Protein AF-A0A932JCS0-F1 (afdb_monomer)

Sequence (202 aa):
MTKRSPVKLAVFCSGFGSNFQAILDAARRKKISARVALMVCDNPRAPALLRARRHRVPVVLVEPRLFKTRENYERFLGRILKNQEVDAVVLAGFMRIFSPVFIRAFRGRILNVHPSFLPRFKGARAIEDAFRAKAKETGVSVHLVTETVDAGPILLQRKVKILKTDTLKTLTAKIHKVEHQIYPLAIQQFIQRRGKNVKGRH

Structure (mmCIF, N/CA/C/O backbone):
data_AF-A0A932JCS0-F1
#
_entry.id   AF-A0A932JCS0-F1
#
loop_
_atom_site.group_PDB
_atom_site.id
_atom_site.type_symbol
_atom_site.label_atom_id
_atom_site.label_alt_id
_atom_site.label_comp_id
_atom_site.label_asym_id
_atom_site.label_entity_id
_atom_site.label_seq_id
_atom_site.pdbx_PDB_ins_code
_atom_site.Cartn_x
_atom_site.Cartn_y
_atom_site.Cartn_z
_atom_site.occupancy
_atom_site.B_iso_or_equiv
_atom_site.auth_seq_id
_atom_site.auth_comp_id
_atom_site.auth_asym_id
_atom_site.auth_atom_id
_atom_site.pdbx_PDB_model_num
ATOM 1 N N . MET A 1 1 ? 2.852 -19.038 28.244 1.00 40.91 1 MET A N 1
ATOM 2 C CA . MET A 1 1 ? 3.041 -17.957 27.244 1.00 40.91 1 MET A CA 1
ATOM 3 C C . MET A 1 1 ? 1.700 -17.631 26.595 1.00 40.91 1 MET A C 1
ATOM 5 O O . MET A 1 1 ? 1.202 -18.437 25.819 1.00 40.91 1 MET A O 1
ATOM 9 N N . THR A 1 2 ? 1.076 -16.500 26.921 1.00 43.97 2 THR A N 1
ATOM 10 C CA . THR A 1 2 ? -0.207 -16.103 26.317 1.00 43.97 2 THR A CA 1
ATOM 11 C C . THR A 1 2 ? -0.010 -15.805 24.824 1.00 43.97 2 THR A C 1
ATOM 13 O O . THR A 1 2 ? 0.763 -14.922 24.444 1.00 43.97 2 THR A O 1
ATOM 16 N N . LYS A 1 3 ? -0.664 -16.576 23.941 1.00 53.03 3 LYS A N 1
ATOM 17 C CA . LYS A 1 3 ? -0.699 -16.277 22.500 1.00 53.03 3 LYS A CA 1
ATOM 18 C C . LYS A 1 3 ? -1.389 -14.922 22.328 1.00 53.03 3 LYS A C 1
ATOM 20 O O . LYS A 1 3 ? -2.595 -14.822 22.523 1.00 53.03 3 LYS A O 1
ATOM 25 N N . ARG A 1 4 ? -0.630 -13.876 21.982 1.00 68.62 4 ARG A N 1
ATOM 26 C CA . ARG A 1 4 ? -1.209 -12.576 21.607 1.00 68.62 4 ARG A CA 1
ATOM 27 C C . ARG A 1 4 ? -2.172 -12.768 20.435 1.00 68.62 4 ARG A C 1
ATOM 29 O O . ARG A 1 4 ? -1.827 -13.442 19.463 1.00 68.62 4 ARG A O 1
ATOM 36 N N . SER A 1 5 ? -3.347 -12.150 20.530 1.00 81.44 5 SER A N 1
ATOM 37 C CA . SER A 1 5 ? -4.329 -12.116 19.447 1.00 81.44 5 SER A CA 1
ATOM 38 C C . SER A 1 5 ? -3.707 -11.565 18.153 1.00 81.44 5 SER A C 1
ATOM 40 O O . SER A 1 5 ? -2.859 -10.668 18.224 1.00 81.44 5 SER A O 1
ATOM 42 N N . PRO A 1 6 ? -4.097 -12.075 16.967 1.00 89.69 6 PRO A N 1
ATOM 43 C CA . PRO A 1 6 ? -3.571 -11.589 15.694 1.00 89.69 6 PRO A CA 1
ATOM 44 C C . PRO A 1 6 ? -3.863 -10.101 15.492 1.00 89.69 6 PRO A C 1
ATOM 46 O O . PRO A 1 6 ? -4.981 -9.652 15.748 1.00 89.69 6 PRO A O 1
ATOM 49 N N . VAL A 1 7 ? -2.888 -9.363 14.957 1.00 96.31 7 VAL A N 1
ATOM 50 C CA . VAL A 1 7 ? -3.040 -7.939 14.618 1.00 96.31 7 VAL A CA 1
ATOM 51 C C . VAL A 1 7 ? -4.159 -7.751 13.585 1.00 96.31 7 VAL A C 1
ATOM 53 O O . VAL A 1 7 ? -4.169 -8.422 12.550 1.00 96.31 7 VAL A O 1
ATOM 56 N N . LYS A 1 8 ? -5.100 -6.838 13.845 1.00 97.81 8 LYS A N 1
ATOM 57 C CA . LYS A 1 8 ? -6.224 -6.506 12.958 1.00 97.81 8 LYS A CA 1
ATOM 58 C C . LYS A 1 8 ? -5.795 -5.479 11.906 1.00 97.81 8 LYS A C 1
ATOM 60 O O . LYS A 1 8 ? -5.571 -4.312 12.221 1.00 97.81 8 LYS A O 1
ATOM 65 N N . LEU A 1 9 ? -5.699 -5.905 10.649 1.00 98.56 9 LEU A N 1
ATOM 66 C CA . LEU A 1 9 ? -5.337 -5.038 9.525 1.00 98.56 9 LEU A CA 1
ATOM 67 C C . LEU A 1 9 ? -6.581 -4.495 8.820 1.00 98.56 9 LEU A C 1
ATOM 69 O O . LEU A 1 9 ? -7.495 -5.263 8.508 1.00 98.56 9 LEU A O 1
ATOM 73 N N . ALA A 1 10 ? -6.564 -3.206 8.487 1.00 98.62 10 ALA A N 1
ATOM 74 C CA . ALA A 1 10 ? -7.410 -2.644 7.439 1.00 98.62 10 ALA A CA 1
ATOM 75 C C . ALA A 1 10 ? -6.578 -2.427 6.175 1.00 98.62 10 ALA A C 1
ATOM 77 O O . ALA A 1 10 ? -5.578 -1.707 6.209 1.00 98.62 10 ALA A O 1
ATOM 78 N N . VAL A 1 11 ? -6.978 -3.046 5.066 1.00 98.69 11 VAL A N 1
ATOM 79 C CA . VAL A 1 11 ? -6.258 -2.935 3.789 1.00 98.69 11 VAL A CA 1
ATOM 80 C C . VAL A 1 11 ? -6.998 -1.969 2.868 1.00 98.69 11 VAL A C 1
ATOM 82 O O . VAL A 1 11 ? -8.182 -2.154 2.606 1.00 98.69 11 VAL A O 1
ATOM 85 N N . PHE A 1 12 ? -6.309 -0.939 2.391 1.00 98.62 12 PHE A N 1
ATOM 86 C CA . PHE A 1 12 ? -6.865 0.117 1.548 1.00 98.62 12 PHE A CA 1
ATOM 87 C C . PHE A 1 12 ? -6.471 -0.109 0.087 1.00 98.62 12 PHE A C 1
ATOM 89 O O . PHE A 1 12 ? -5.291 -0.315 -0.205 1.00 98.62 12 PHE A O 1
ATOM 96 N N . CYS A 1 13 ? -7.436 -0.040 -0.832 1.00 96.62 13 CYS A N 1
ATOM 97 C CA . CYS A 1 13 ? -7.230 -0.284 -2.262 1.00 96.62 13 CYS A CA 1
ATOM 98 C C . CYS A 1 13 ? -8.069 0.658 -3.137 1.00 96.62 13 CYS A C 1
ATOM 100 O O . CYS A 1 13 ? -9.233 0.888 -2.831 1.00 96.62 13 CYS A O 1
ATOM 102 N N . SER A 1 14 ? -7.532 1.087 -4.284 1.00 96.88 14 SER A N 1
ATOM 103 C CA . SER A 1 14 ? -8.284 1.865 -5.294 1.00 96.88 14 SER A CA 1
ATOM 104 C C . SER A 1 14 ? -8.476 1.138 -6.637 1.00 96.88 14 SER A C 1
ATOM 106 O O . SER A 1 14 ? -9.230 1.601 -7.494 1.00 96.88 14 SER A O 1
ATOM 108 N N . GLY A 1 15 ? -7.794 0.003 -6.846 1.00 95.25 15 GLY A N 1
ATOM 109 C CA . GLY A 1 15 ? -7.711 -0.671 -8.150 1.00 95.25 15 GLY A CA 1
ATOM 110 C C . GLY A 1 15 ? -7.777 -2.201 -8.089 1.00 95.25 15 GLY A C 1
ATOM 111 O O . GLY A 1 15 ? -8.664 -2.780 -7.467 1.00 95.25 15 GLY A O 1
ATOM 112 N N . PHE A 1 16 ? -6.841 -2.879 -8.765 1.00 95.25 16 PHE A N 1
ATOM 113 C CA . PHE A 1 16 ? -6.880 -4.335 -8.996 1.00 95.25 16 PHE A CA 1
ATOM 114 C C . PHE A 1 16 ? -6.794 -5.217 -7.737 1.00 95.25 16 PHE A C 1
ATOM 116 O O . PHE A 1 16 ? -7.244 -6.366 -7.761 1.00 95.25 16 PHE A O 1
ATOM 123 N N . GLY A 1 17 ? -6.185 -4.723 -6.654 1.00 96.44 17 GLY A N 1
ATOM 124 C CA . GLY A 1 17 ? -6.101 -5.440 -5.375 1.00 96.44 17 GLY A CA 1
ATOM 125 C C . GLY A 1 17 ? -5.181 -6.667 -5.367 1.00 96.44 17 GLY A C 1
ATOM 126 O O . GLY A 1 17 ? -5.431 -7.610 -4.619 1.00 96.44 17 GLY A O 1
ATOM 127 N N . SER A 1 18 ? -4.124 -6.698 -6.186 1.00 97.62 18 SER A N 1
ATOM 128 C CA . SER A 1 18 ? -3.174 -7.824 -6.202 1.00 97.62 18 SER A CA 1
ATOM 129 C C . SER A 1 18 ? -2.354 -7.916 -4.902 1.00 97.62 18 SER A C 1
ATOM 131 O O . SER A 1 18 ? -2.227 -9.000 -4.337 1.00 97.62 18 SER A O 1
ATOM 133 N N . ASN A 1 19 ? -1.907 -6.780 -4.352 1.00 98.38 19 ASN A N 1
ATOM 134 C CA . ASN A 1 19 ? -1.283 -6.729 -3.023 1.00 98.38 19 ASN A CA 1
ATOM 135 C C . ASN A 1 19 ? -2.253 -7.132 -1.902 1.00 98.38 19 ASN A C 1
ATOM 137 O O . ASN A 1 19 ? -1.863 -7.869 -1.000 1.00 98.38 19 ASN A O 1
ATOM 141 N N . PHE A 1 20 ? -3.526 -6.722 -1.980 1.00 98.50 20 PHE A N 1
ATOM 142 C CA . PHE A 1 20 ? -4.560 -7.177 -1.041 1.00 98.50 20 PHE A CA 1
ATOM 143 C C . PHE A 1 20 ? -4.670 -8.706 -1.020 1.00 98.50 20 PHE A C 1
ATOM 145 O O . PHE A 1 20 ? -4.657 -9.299 0.057 1.00 98.50 20 PHE A O 1
ATOM 152 N N . GLN A 1 21 ? -4.702 -9.345 -2.196 1.00 98.50 21 GLN A N 1
ATOM 153 C CA . GLN A 1 21 ? -4.717 -10.805 -2.298 1.00 98.50 21 GLN A CA 1
ATOM 154 C C . GLN A 1 21 ? -3.492 -11.432 -1.621 1.00 98.50 21 GLN A C 1
ATOM 156 O O . GLN A 1 21 ? -3.643 -12.330 -0.798 1.00 98.50 21 GLN A O 1
ATOM 161 N N . ALA A 1 22 ? -2.290 -10.927 -1.914 1.00 98.62 22 ALA A N 1
ATOM 162 C CA . ALA A 1 22 ? -1.052 -11.453 -1.343 1.00 98.62 22 ALA A CA 1
ATOM 163 C C . ALA A 1 22 ? -1.025 -11.359 0.196 1.00 98.62 22 ALA A C 1
ATOM 165 O O . ALA A 1 22 ? -0.635 -12.311 0.876 1.00 98.62 22 ALA A O 1
ATOM 166 N N . ILE A 1 23 ? -1.486 -10.236 0.755 1.00 98.62 23 ILE A N 1
ATOM 167 C CA . ILE A 1 23 ? -1.594 -10.029 2.207 1.00 98.62 23 ILE A CA 1
ATOM 168 C C . ILE A 1 23 ? -2.620 -10.990 2.816 1.00 98.62 23 ILE A C 1
ATOM 170 O O . ILE A 1 23 ? -2.350 -11.626 3.838 1.00 98.62 23 ILE A O 1
ATOM 174 N N . LEU A 1 24 ? -3.790 -11.114 2.188 1.00 98.38 24 LEU A N 1
ATOM 175 C CA . LEU A 1 24 ? -4.866 -11.986 2.646 1.00 98.38 24 LEU A CA 1
ATOM 176 C C . LEU A 1 24 ? -4.440 -13.458 2.665 1.00 98.38 24 LEU A C 1
ATOM 178 O O . LEU A 1 24 ? -4.673 -14.157 3.654 1.00 98.38 24 LEU A O 1
ATOM 182 N N . ASP A 1 25 ? -3.781 -13.918 1.604 1.00 98.38 25 ASP A N 1
ATOM 183 C CA . ASP A 1 25 ? -3.280 -15.285 1.494 1.00 98.38 25 ASP A CA 1
ATOM 184 C C . ASP A 1 25 ? -2.205 -15.564 2.551 1.00 98.38 25 ASP A C 1
ATOM 186 O O . ASP A 1 25 ? -2.222 -16.617 3.194 1.00 98.38 25 ASP A O 1
ATOM 190 N N . ALA A 1 26 ? -1.298 -14.611 2.789 1.00 98.38 26 ALA A N 1
ATOM 191 C CA . ALA A 1 26 ? -0.276 -14.731 3.823 1.00 98.38 26 ALA A CA 1
ATOM 192 C C . ALA A 1 26 ? -0.880 -14.810 5.236 1.00 98.38 26 ALA A C 1
ATOM 194 O O . ALA A 1 26 ? -0.442 -15.641 6.036 1.00 98.38 26 ALA A O 1
ATOM 195 N N . ALA A 1 27 ? -1.905 -14.003 5.532 1.00 97.62 27 ALA A N 1
ATOM 196 C CA . ALA A 1 27 ? -2.632 -14.044 6.802 1.00 97.62 27 ALA A CA 1
ATOM 197 C C . ALA A 1 27 ? -3.326 -15.397 7.014 1.00 97.62 27 ALA A C 1
ATOM 199 O O . ALA A 1 27 ? -3.160 -16.035 8.052 1.00 97.62 27 ALA A O 1
ATOM 200 N N . ARG A 1 28 ? -4.052 -15.888 6.003 1.00 96.50 28 ARG A N 1
ATOM 201 C CA . ARG A 1 28 ? -4.780 -17.169 6.068 1.00 96.50 28 ARG A CA 1
ATOM 202 C C . ARG A 1 28 ? -3.860 -18.367 6.232 1.00 96.50 28 ARG A C 1
ATOM 204 O O . ARG A 1 28 ? -4.162 -19.273 7.000 1.00 96.50 28 ARG A O 1
ATOM 211 N N . ARG A 1 29 ? -2.710 -18.342 5.557 1.00 97.06 29 ARG A N 1
ATOM 212 C CA . ARG A 1 29 ? -1.659 -19.361 5.688 1.00 97.06 29 ARG A CA 1
ATOM 213 C C . ARG A 1 29 ? -0.813 -19.190 6.953 1.00 97.06 29 ARG A C 1
ATOM 215 O O . ARG A 1 29 ? 0.190 -19.880 7.090 1.00 97.06 29 ARG A O 1
ATOM 222 N N . LYS A 1 30 ? -1.176 -18.266 7.855 1.00 95.69 30 LYS A N 1
ATOM 223 C CA . LYS A 1 30 ? -0.466 -17.971 9.111 1.00 95.69 30 LYS A CA 1
ATOM 224 C C . LYS A 1 30 ? 1.014 -17.604 8.915 1.00 95.69 30 LYS A C 1
ATOM 226 O O . LYS A 1 30 ? 1.807 -17.724 9.843 1.00 95.69 30 LYS A O 1
ATOM 231 N N . LYS A 1 31 ? 1.389 -17.118 7.723 1.00 96.38 31 LYS A N 1
ATOM 232 C CA . LYS A 1 31 ? 2.739 -16.597 7.436 1.00 96.38 31 LYS A CA 1
ATOM 233 C C . LYS A 1 31 ? 2.981 -15.242 8.095 1.00 96.38 31 LYS A C 1
ATOM 235 O O . LYS A 1 31 ? 4.127 -14.861 8.309 1.00 96.38 31 LYS A O 1
ATOM 240 N N . ILE A 1 32 ? 1.902 -14.524 8.397 1.00 96.88 32 ILE A N 1
ATOM 241 C CA . ILE A 1 32 ? 1.926 -13.295 9.182 1.00 96.88 32 ILE A CA 1
ATOM 242 C C . ILE A 1 32 ? 0.996 -13.441 10.387 1.00 96.88 32 ILE A C 1
ATOM 244 O O . ILE A 1 32 ? -0.076 -14.040 10.286 1.00 96.88 32 ILE A O 1
ATOM 248 N N . SER A 1 33 ? 1.385 -12.884 11.531 1.00 96.62 33 SER A N 1
ATOM 249 C CA . SER A 1 33 ? 0.626 -12.908 12.789 1.00 96.62 33 SER A CA 1
ATOM 250 C C . SER A 1 33 ? -0.477 -11.839 12.806 1.00 96.62 33 SER A C 1
ATOM 252 O O . SER A 1 33 ? -0.584 -11.034 13.733 1.00 96.62 33 SER A O 1
ATOM 254 N N . ALA A 1 34 ? -1.285 -11.812 11.746 1.00 97.12 34 ALA A N 1
ATOM 255 C CA . ALA A 1 34 ? -2.332 -10.828 11.513 1.00 97.12 34 ALA A CA 1
ATOM 256 C C . ALA A 1 34 ? -3.566 -11.445 10.853 1.00 97.12 34 ALA A C 1
ATOM 258 O O . ALA A 1 34 ? -3.497 -12.497 10.220 1.00 97.12 34 ALA A O 1
ATOM 259 N N . ARG A 1 35 ? -4.693 -10.738 10.957 1.00 97.31 35 ARG A N 1
ATOM 260 C CA . ARG A 1 35 ? -5.908 -10.989 10.181 1.00 97.31 35 ARG A CA 1
ATOM 261 C C . ARG A 1 35 ? -6.295 -9.738 9.402 1.00 97.31 35 ARG A C 1
ATOM 263 O O . ARG A 1 35 ? -6.210 -8.631 9.928 1.00 97.31 35 ARG A O 1
ATOM 270 N N . VAL A 1 36 ? -6.769 -9.913 8.172 1.00 98.12 36 VAL A N 1
ATOM 271 C CA . VAL A 1 36 ? -7.402 -8.826 7.412 1.00 98.12 36 VAL A CA 1
ATOM 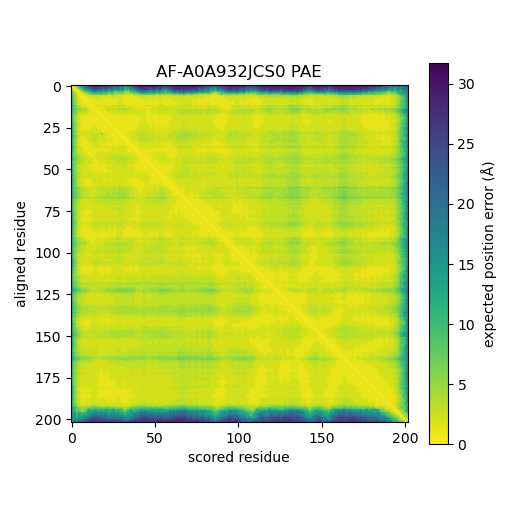272 C C . VAL A 1 36 ? -8.824 -8.668 7.946 1.00 98.12 36 VAL A C 1
ATOM 274 O O . VAL A 1 36 ? -9.669 -9.527 7.710 1.00 98.12 36 VAL A O 1
ATOM 277 N N . ALA A 1 37 ? -9.055 -7.625 8.743 1.00 97.56 37 ALA A N 1
ATOM 278 C CA . ALA A 1 37 ? -10.334 -7.380 9.403 1.00 97.56 37 ALA A CA 1
ATOM 279 C C . ALA A 1 37 ? -11.346 -6.720 8.463 1.00 97.56 37 ALA A C 1
ATOM 281 O O . ALA A 1 37 ? -12.518 -7.082 8.487 1.00 97.56 37 ALA A O 1
ATOM 282 N N . LEU A 1 38 ? -10.884 -5.789 7.627 1.00 97.69 38 LEU A N 1
ATOM 283 C CA . LEU A 1 38 ? -11.708 -5.116 6.629 1.00 97.69 38 LEU A CA 1
ATOM 284 C C . LEU A 1 38 ? -10.862 -4.634 5.448 1.00 97.69 38 LEU A C 1
ATOM 286 O O . LEU A 1 38 ? -9.663 -4.367 5.586 1.00 97.69 38 LEU A O 1
ATOM 290 N N . MET A 1 39 ? -11.503 -4.495 4.294 1.00 98.56 39 MET A N 1
ATOM 291 C CA . MET A 1 39 ? -10.962 -3.782 3.144 1.00 98.56 39 MET A CA 1
ATOM 292 C C . MET A 1 39 ? -11.668 -2.430 3.008 1.00 98.56 39 MET A C 1
ATOM 294 O O . MET A 1 39 ? -12.895 -2.381 3.011 1.00 98.56 39 MET A O 1
ATOM 298 N N . VAL A 1 40 ? -10.909 -1.345 2.861 1.00 98.50 40 VAL A N 1
ATOM 299 C CA . VAL A 1 40 ? -11.445 -0.032 2.474 1.00 98.50 40 VAL A CA 1
ATOM 300 C C . VAL A 1 40 ? -11.183 0.182 0.992 1.00 98.50 40 VAL A C 1
ATOM 302 O O . VAL A 1 40 ? -10.067 -0.041 0.517 1.00 98.50 40 VAL A O 1
ATOM 305 N N . CYS A 1 41 ? -12.197 0.627 0.260 1.00 98.12 41 CYS A N 1
ATOM 306 C CA . CYS A 1 41 ? -12.066 0.984 -1.142 1.00 98.12 41 CYS A CA 1
ATOM 307 C C . CYS A 1 41 ? -12.745 2.322 -1.425 1.00 98.12 41 CYS A C 1
ATOM 309 O O . CYS A 1 41 ? -13.828 2.586 -0.911 1.00 98.12 41 CYS A O 1
ATOM 311 N N . ASP A 1 42 ? -12.110 3.158 -2.243 1.00 96.94 42 ASP A N 1
ATOM 312 C CA . ASP A 1 42 ? -12.632 4.467 -2.650 1.00 96.94 42 ASP A CA 1
ATOM 313 C C . ASP A 1 42 ? -13.226 4.475 -4.065 1.00 96.94 42 ASP A C 1
ATOM 315 O O . ASP A 1 42 ? -13.687 5.515 -4.531 1.00 96.94 42 ASP A O 1
ATOM 319 N N . ASN A 1 43 ? -13.223 3.327 -4.749 1.00 96.69 43 ASN A N 1
ATOM 320 C CA . ASN A 1 43 ? -13.659 3.196 -6.133 1.00 96.69 43 ASN A CA 1
ATOM 321 C C . ASN A 1 43 ? -14.675 2.044 -6.290 1.00 96.69 43 ASN A C 1
ATOM 323 O O . ASN A 1 43 ? -14.289 0.877 -6.176 1.00 96.69 43 ASN A O 1
ATOM 327 N N . PRO A 1 44 ? -15.950 2.327 -6.628 1.00 96.19 44 PRO A N 1
ATOM 328 C CA . PRO A 1 44 ? -16.997 1.307 -6.761 1.00 96.19 44 PRO A CA 1
ATOM 329 C C . PRO A 1 44 ? -16.757 0.334 -7.923 1.00 96.19 44 PRO A C 1
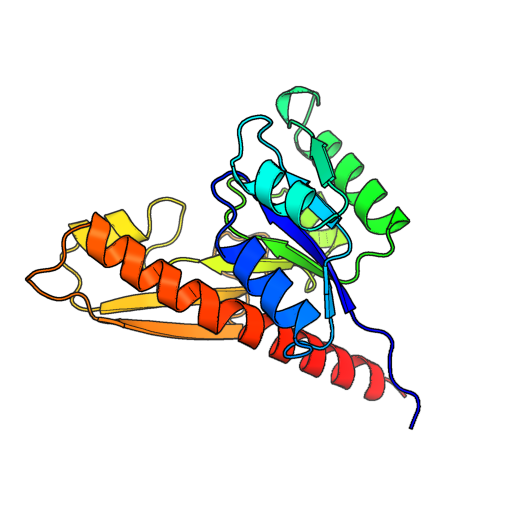ATOM 331 O O . PRO A 1 44 ? -17.363 -0.732 -7.972 1.00 96.19 44 PRO A O 1
ATOM 334 N N . ARG A 1 45 ? -15.865 0.678 -8.860 1.00 96.31 45 ARG A N 1
ATOM 335 C CA . ARG A 1 45 ? -15.504 -0.152 -10.018 1.00 96.31 45 ARG A CA 1
ATOM 336 C C . ARG A 1 45 ? -14.201 -0.929 -9.814 1.00 96.31 45 ARG A C 1
ATOM 338 O O . ARG A 1 45 ? -13.722 -1.571 -10.745 1.00 96.31 45 ARG A O 1
ATOM 345 N N . ALA A 1 46 ? -13.594 -0.871 -8.627 1.00 97.12 46 ALA A N 1
ATOM 346 C CA . ALA A 1 46 ? -12.324 -1.537 -8.366 1.00 97.12 46 ALA A CA 1
ATOM 347 C C . ALA A 1 46 ? -12.464 -3.073 -8.413 1.00 97.12 46 ALA A C 1
ATOM 349 O O . ALA A 1 46 ? -13.231 -3.643 -7.629 1.00 97.12 46 ALA A O 1
ATOM 350 N N . PRO A 1 47 ? -11.654 -3.788 -9.222 1.00 96.81 47 PRO A N 1
ATOM 351 C CA . PRO A 1 47 ? -11.653 -5.254 -9.227 1.00 96.81 47 PRO A CA 1
ATOM 352 C C . PRO A 1 47 ? -11.318 -5.881 -7.862 1.00 96.81 47 PRO A C 1
ATOM 354 O O . PRO A 1 47 ? -11.681 -7.030 -7.601 1.00 96.81 47 PRO A O 1
ATOM 357 N N . ALA A 1 48 ? -10.662 -5.138 -6.960 1.00 97.19 48 ALA A N 1
ATOM 358 C CA . ALA A 1 48 ? -10.424 -5.557 -5.578 1.00 97.19 48 ALA A CA 1
ATOM 359 C C . ALA A 1 48 ? -11.715 -5.929 -4.819 1.00 97.19 48 ALA A C 1
ATOM 361 O O . ALA A 1 48 ? -11.690 -6.848 -3.999 1.00 97.19 48 ALA A O 1
ATOM 362 N N . LEU A 1 49 ? -12.849 -5.284 -5.121 1.00 98.00 49 LEU A N 1
ATOM 363 C CA . LEU A 1 49 ? -14.147 -5.567 -4.490 1.00 98.00 49 LEU A CA 1
ATOM 364 C C . LEU A 1 49 ? -14.581 -7.022 -4.710 1.00 98.00 49 LEU A C 1
ATOM 366 O O . LEU A 1 49 ? -15.025 -7.693 -3.776 1.00 98.00 49 LEU A O 1
ATOM 370 N N . LEU A 1 50 ? -14.367 -7.551 -5.919 1.00 97.19 50 LEU A N 1
ATOM 371 C CA . LEU A 1 50 ? -14.665 -8.948 -6.244 1.00 97.19 50 LEU A CA 1
ATOM 372 C C . LEU A 1 50 ? -13.781 -9.917 -5.451 1.00 97.19 50 LEU A C 1
ATOM 374 O O . LEU A 1 50 ? -14.258 -10.962 -5.006 1.00 97.19 50 LEU A O 1
ATOM 378 N N . ARG A 1 51 ? -12.506 -9.566 -5.228 1.00 97.19 51 ARG A N 1
ATOM 379 C CA . ARG A 1 51 ? -11.582 -10.371 -4.410 1.00 97.19 51 ARG A CA 1
ATOM 380 C C . ARG A 1 51 ? -12.051 -10.429 -2.961 1.00 97.19 51 ARG A C 1
ATOM 382 O O . ARG A 1 51 ? -12.144 -11.516 -2.395 1.00 97.19 51 ARG A O 1
ATOM 389 N N . ALA A 1 52 ? -12.390 -9.282 -2.376 1.00 97.44 52 ALA A N 1
ATOM 390 C CA . ALA A 1 52 ? -12.887 -9.226 -1.007 1.00 97.44 52 ALA A CA 1
ATOM 391 C C . ALA A 1 52 ? -14.186 -10.027 -0.841 1.00 97.44 52 ALA A C 1
ATOM 393 O O . ALA A 1 52 ? -14.271 -10.850 0.072 1.00 97.44 52 ALA A O 1
ATOM 394 N N . ARG A 1 53 ? -15.138 -9.891 -1.779 1.00 97.00 53 ARG A N 1
ATOM 395 C CA . ARG A 1 53 ? -16.384 -10.675 -1.796 1.00 97.00 53 ARG A CA 1
ATOM 396 C C . ARG A 1 53 ? -16.118 -12.178 -1.868 1.00 97.00 53 ARG A C 1
ATOM 398 O O . ARG A 1 53 ? -16.631 -12.919 -1.033 1.00 97.00 53 ARG A O 1
ATOM 405 N N . ARG A 1 54 ? -15.279 -12.633 -2.809 1.00 97.25 54 ARG A N 1
ATOM 406 C CA . ARG A 1 54 ? -14.907 -14.056 -2.967 1.00 97.25 54 ARG A CA 1
ATOM 407 C C . ARG A 1 54 ? -14.352 -14.648 -1.676 1.00 97.25 54 ARG A C 1
ATOM 409 O O . ARG A 1 54 ? -14.599 -15.806 -1.357 1.00 97.25 54 ARG A O 1
ATOM 416 N N . HIS A 1 55 ? -13.607 -13.846 -0.930 1.00 96.88 55 HIS A N 1
ATOM 417 C CA . HIS A 1 55 ? -12.980 -14.267 0.308 1.00 96.88 55 HIS A CA 1
ATOM 418 C C . HIS A 1 55 ? -13.780 -13.909 1.567 1.00 96.88 55 HIS A C 1
ATOM 420 O O . HIS A 1 55 ? -13.286 -14.180 2.659 1.00 96.88 55 HIS A O 1
ATOM 426 N N . ARG A 1 56 ? -14.997 -13.361 1.453 1.00 97.50 56 ARG A N 1
ATOM 427 C CA . ARG A 1 56 ? -15.836 -12.945 2.592 1.00 97.50 56 ARG A CA 1
ATOM 428 C C . ARG A 1 56 ? -15.117 -11.977 3.545 1.00 97.50 56 ARG A C 1
ATOM 430 O O . ARG A 1 56 ? -15.245 -12.076 4.761 1.00 97.50 56 ARG A O 1
ATOM 437 N N . VAL A 1 57 ? -14.314 -11.069 2.994 1.00 98.06 57 VAL A N 1
ATOM 438 C CA . VAL A 1 57 ? -13.700 -9.977 3.760 1.00 98.06 57 VAL A CA 1
ATOM 439 C C . VAL A 1 57 ? -14.694 -8.813 3.802 1.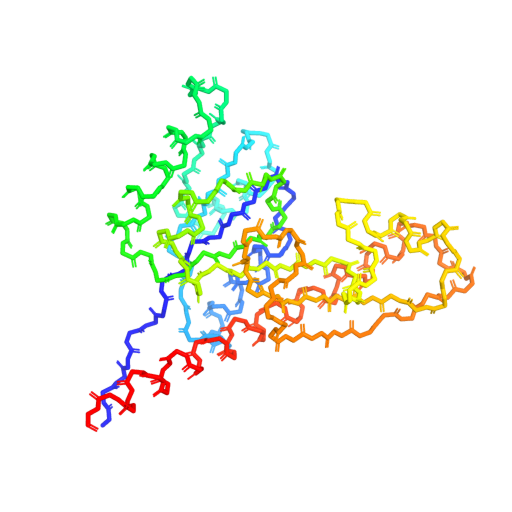00 98.06 57 VAL A C 1
ATOM 441 O O . VAL A 1 57 ? -15.140 -8.400 2.730 1.00 98.06 57 VAL A O 1
ATOM 444 N N . PRO A 1 58 ? -15.040 -8.271 4.986 1.00 98.00 58 PRO A N 1
ATOM 445 C CA . PRO A 1 58 ? -15.879 -7.080 5.090 1.00 98.00 58 PRO A CA 1
ATOM 446 C C . PRO A 1 58 ? -15.311 -5.919 4.274 1.00 98.00 58 PRO A C 1
ATOM 448 O O . PRO A 1 58 ? -14.103 -5.665 4.305 1.00 98.00 58 PRO A O 1
ATOM 451 N N . VAL A 1 59 ? -16.179 -5.213 3.551 1.00 98.12 59 VAL A N 1
ATOM 452 C CA . VAL A 1 59 ? -15.790 -4.095 2.687 1.00 98.12 59 VAL A CA 1
ATOM 453 C C . VAL A 1 59 ? -16.466 -2.818 3.146 1.00 98.12 59 VAL A C 1
ATOM 455 O O . VAL A 1 59 ? -17.672 -2.782 3.363 1.00 98.12 59 VAL A O 1
ATOM 458 N N . VAL A 1 60 ? -15.672 -1.759 3.228 1.00 97.88 60 VAL A N 1
ATOM 459 C CA . VAL A 1 60 ? -16.116 -0.383 3.417 1.00 97.88 60 VAL A CA 1
ATOM 460 C C . VAL A 1 60 ? -15.826 0.347 2.110 1.00 97.88 60 VAL A C 1
ATOM 462 O O . VAL A 1 60 ? -14.680 0.697 1.825 1.00 97.88 60 VAL A O 1
ATOM 465 N N . LEU A 1 61 ? -16.858 0.506 1.282 1.00 97.62 61 LEU A N 1
ATOM 466 C CA . LEU A 1 61 ? -16.789 1.258 0.032 1.00 97.62 61 LEU A CA 1
ATOM 467 C C . LEU A 1 61 ? -17.263 2.685 0.297 1.00 97.62 61 LEU A C 1
ATOM 469 O O . LEU A 1 61 ? -18.427 2.895 0.627 1.00 97.62 61 LEU A O 1
ATOM 473 N N . VAL A 1 62 ? -16.356 3.652 0.198 1.00 95.44 62 VAL A N 1
ATOM 474 C CA . VAL A 1 62 ? -16.635 5.045 0.561 1.00 95.44 62 VAL A CA 1
ATOM 475 C C . VAL A 1 62 ? -15.949 5.956 -0.438 1.00 95.44 62 VAL A C 1
ATOM 477 O O . VAL A 1 62 ? -14.727 6.067 -0.456 1.00 95.44 62 VAL A O 1
ATOM 480 N N . GLU A 1 63 ? -16.738 6.626 -1.268 1.00 95.94 63 GLU A N 1
ATOM 481 C CA . GLU A 1 63 ? -16.201 7.535 -2.272 1.00 95.94 63 GLU A CA 1
ATOM 482 C C . GLU A 1 63 ? -15.930 8.925 -1.658 1.00 95.94 63 GLU A C 1
ATOM 484 O O . GLU A 1 63 ? -16.839 9.520 -1.074 1.00 95.94 63 GLU A O 1
ATOM 489 N N . PRO A 1 64 ? -14.725 9.505 -1.823 1.00 94.62 64 PRO A N 1
ATOM 490 C CA . PRO A 1 64 ? -14.382 10.817 -1.268 1.00 94.62 64 PRO A CA 1
ATOM 491 C C . PRO A 1 64 ? -15.307 11.951 -1.723 1.00 94.62 64 PRO A C 1
ATOM 493 O O . PRO A 1 64 ? -15.521 12.895 -0.971 1.00 94.62 64 PRO A O 1
ATOM 496 N N . ARG A 1 65 ? -15.888 11.841 -2.928 1.00 95.12 65 ARG A N 1
ATOM 497 C CA . ARG A 1 65 ? -16.828 12.827 -3.496 1.00 95.12 65 ARG A CA 1
ATOM 498 C C . ARG A 1 65 ? -18.106 13.018 -2.675 1.00 95.12 65 ARG A C 1
ATOM 500 O O . ARG A 1 65 ? -18.797 14.008 -2.859 1.00 95.12 65 ARG A O 1
ATOM 507 N N . LEU A 1 66 ? -18.419 12.077 -1.783 1.00 95.31 66 LEU A N 1
ATOM 508 C CA . LEU A 1 66 ? -19.577 12.156 -0.890 1.00 95.31 66 LEU A CA 1
ATOM 509 C C . LEU A 1 66 ? -19.334 13.088 0.309 1.00 95.31 66 LEU A C 1
ATOM 511 O O . LEU A 1 66 ? -20.228 13.290 1.127 1.00 95.31 66 LEU A O 1
ATOM 515 N N . PHE A 1 67 ? -18.128 13.646 0.444 1.00 97.19 67 PHE A N 1
ATOM 516 C CA . PHE A 1 67 ? -17.731 14.473 1.576 1.00 97.19 67 PHE A CA 1
ATOM 517 C C . PHE A 1 67 ? -17.347 15.874 1.111 1.00 97.19 67 PHE A C 1
ATOM 519 O O . PHE A 1 67 ? -16.625 16.045 0.135 1.00 97.19 67 PHE A O 1
ATOM 526 N N . LYS A 1 68 ? -17.775 16.883 1.879 1.00 96.50 68 LYS A N 1
ATOM 527 C CA . LYS A 1 68 ? -17.454 18.297 1.614 1.00 96.50 68 LYS A CA 1
ATOM 528 C C . LYS A 1 68 ? -15.953 18.590 1.657 1.00 96.50 68 LYS A C 1
ATOM 530 O O . LYS A 1 68 ? -15.474 19.457 0.941 1.00 96.50 68 LYS A O 1
ATOM 535 N N . THR A 1 69 ? -15.222 17.898 2.530 1.00 97.12 69 THR A N 1
ATOM 536 C CA . THR A 1 69 ? -13.781 18.092 2.716 1.00 97.12 69 THR A CA 1
ATOM 537 C C . THR A 1 69 ? -13.075 16.752 2.859 1.00 97.12 69 THR A C 1
ATOM 539 O O . THR A 1 69 ? -13.658 15.764 3.324 1.00 97.12 69 THR A O 1
ATOM 542 N N . ARG A 1 70 ? -11.786 16.730 2.508 1.00 96.06 70 ARG A N 1
ATOM 543 C CA . ARG A 1 70 ? -10.913 15.567 2.701 1.00 96.06 70 ARG A CA 1
ATOM 544 C C . ARG A 1 70 ? -10.860 15.151 4.172 1.00 96.06 70 ARG A C 1
ATOM 546 O O . ARG A 1 70 ? -10.937 13.969 4.484 1.00 96.06 70 ARG A O 1
ATOM 553 N N . GLU A 1 71 ? -10.792 16.112 5.084 1.00 97.19 71 GLU A N 1
ATOM 554 C CA . GLU A 1 71 ? -10.719 15.865 6.522 1.00 97.19 71 GLU A CA 1
ATOM 555 C C . GLU A 1 71 ? -12.020 15.238 7.049 1.00 97.19 71 GLU A C 1
ATOM 557 O O . GLU A 1 71 ? -11.976 14.408 7.955 1.00 97.19 71 GLU A O 1
ATOM 562 N N . ASN A 1 72 ? -13.184 15.569 6.476 1.00 97.69 72 ASN A N 1
ATOM 563 C CA . ASN A 1 72 ? -14.449 14.918 6.833 1.00 97.69 72 ASN A CA 1
ATOM 564 C C . ASN A 1 72 ? -14.484 13.454 6.378 1.00 97.69 72 ASN A C 1
ATOM 566 O O . ASN A 1 72 ? -14.865 12.587 7.168 1.00 97.69 72 ASN A O 1
ATOM 570 N N . TYR A 1 73 ? -14.026 13.174 5.154 1.00 97.69 73 TYR A N 1
ATOM 571 C CA . TYR A 1 73 ? -13.841 11.808 4.650 1.00 97.69 73 TYR A CA 1
ATOM 572 C C . TYR A 1 73 ? -12.902 10.997 5.556 1.00 97.69 73 TYR A C 1
ATOM 574 O O . TYR A 1 73 ? -13.220 9.892 5.993 1.00 97.69 73 TYR A O 1
ATOM 582 N N . GLU A 1 74 ? -11.763 11.575 5.925 1.00 97.69 74 GLU A N 1
ATOM 583 C CA . GLU A 1 74 ? -10.764 10.916 6.764 1.00 97.69 74 GLU A CA 1
ATOM 584 C C . GLU A 1 74 ? -11.224 10.684 8.205 1.00 97.69 74 GLU A C 1
ATOM 586 O O . GLU A 1 74 ? -10.950 9.624 8.771 1.00 97.69 74 GLU A O 1
ATOM 591 N N . ARG A 1 75 ? -11.954 11.632 8.808 1.00 97.69 75 ARG A N 1
ATOM 592 C CA . ARG A 1 75 ? -12.564 11.443 10.135 1.00 97.69 75 ARG A CA 1
ATOM 593 C C . ARG A 1 75 ? -13.601 10.328 10.114 1.00 97.69 75 ARG A C 1
ATOM 595 O O . ARG A 1 75 ? -13.663 9.546 11.061 1.00 97.69 75 ARG A O 1
ATOM 602 N N . PHE A 1 76 ? -14.394 10.236 9.048 1.00 97.69 76 PHE A N 1
ATOM 603 C CA . PHE A 1 76 ? -15.356 9.153 8.871 1.00 97.69 76 PHE A CA 1
ATOM 604 C C . PHE A 1 76 ? -14.659 7.790 8.797 1.00 97.69 76 PHE A C 1
ATOM 606 O O . PHE A 1 76 ? -14.985 6.896 9.578 1.00 97.69 76 PHE A O 1
ATOM 613 N N . LEU A 1 77 ? -13.628 7.659 7.956 1.00 97.94 77 LEU A N 1
ATOM 614 C CA . LEU A 1 77 ? -12.801 6.451 7.909 1.00 97.94 77 LEU A CA 1
ATOM 615 C C . LEU A 1 77 ? -12.187 6.130 9.275 1.00 97.94 77 LEU A C 1
ATOM 617 O O . LEU A 1 77 ? -12.270 4.995 9.736 1.00 97.94 77 LEU A O 1
ATOM 621 N N . GLY A 1 78 ? -11.618 7.125 9.957 1.00 97.62 78 GLY A N 1
ATOM 622 C CA . GLY A 1 78 ? -11.020 6.957 11.280 1.00 97.62 78 GLY A CA 1
ATOM 623 C C . GLY A 1 78 ? -12.000 6.397 12.315 1.00 97.62 78 GLY A C 1
ATOM 624 O O . GLY A 1 78 ? -11.630 5.503 13.075 1.00 97.62 78 GLY A O 1
ATOM 625 N N . ARG A 1 79 ? -13.261 6.855 12.309 1.00 97.81 79 ARG A N 1
ATOM 626 C CA . ARG A 1 79 ? -14.328 6.312 13.171 1.00 97.81 79 ARG A CA 1
ATOM 627 C C . ARG A 1 79 ? -14.610 4.843 12.865 1.00 97.81 79 ARG A C 1
ATOM 629 O O . ARG A 1 79 ? -14.648 4.040 13.791 1.00 97.81 79 ARG A O 1
ATOM 636 N N . ILE A 1 80 ? -14.734 4.475 11.589 1.00 97.56 80 ILE A N 1
ATOM 637 C CA . ILE A 1 80 ? -14.947 3.077 11.182 1.00 97.56 80 ILE A CA 1
ATOM 638 C C . ILE A 1 80 ? -13.789 2.196 11.652 1.00 97.56 80 ILE A C 1
ATOM 640 O O . ILE A 1 80 ? -14.010 1.166 12.286 1.00 97.56 80 ILE A O 1
ATOM 644 N N . LEU A 1 81 ? -12.551 2.611 11.374 1.00 97.94 81 LEU A N 1
ATOM 645 C CA . LEU A 1 81 ? -11.357 1.866 11.765 1.00 97.94 81 LEU A CA 1
ATOM 646 C C . LEU A 1 81 ? -11.260 1.700 13.288 1.00 97.94 81 LEU A C 1
ATOM 648 O O . LEU A 1 81 ? -10.891 0.626 13.756 1.00 97.94 81 LEU A O 1
ATOM 652 N N . LYS A 1 82 ? -11.623 2.733 14.061 1.00 96.50 82 LYS A N 1
ATOM 653 C CA . LYS A 1 82 ? -11.670 2.674 15.528 1.00 96.50 82 LYS A CA 1
ATOM 654 C C . LYS A 1 82 ? -12.728 1.684 16.019 1.00 96.50 82 LYS A C 1
ATOM 656 O O . LYS A 1 82 ? -12.406 0.845 16.850 1.00 96.50 82 LYS A O 1
ATOM 661 N N . ASN A 1 83 ? -13.945 1.738 15.477 1.00 96.12 83 ASN A N 1
ATOM 662 C CA . ASN A 1 83 ? -15.042 0.837 15.855 1.00 96.12 83 ASN A CA 1
ATOM 663 C C . ASN A 1 83 ? -14.739 -0.631 15.518 1.00 96.12 83 ASN A C 1
ATOM 665 O O . ASN A 1 83 ? -15.228 -1.536 16.181 1.00 96.12 83 ASN A O 1
ATOM 669 N N . GLN A 1 84 ? -13.918 -0.871 14.496 1.00 95.81 84 GLN A N 1
ATOM 670 C CA . GLN A 1 84 ? -13.447 -2.204 14.109 1.00 95.81 84 GLN A CA 1
ATOM 671 C C . GLN A 1 84 ? -12.166 -2.629 14.851 1.00 95.81 84 GLN A C 1
ATOM 673 O O . GLN A 1 84 ? -11.611 -3.698 14.573 1.00 95.81 84 GLN A O 1
ATOM 678 N N . GLU A 1 85 ? -11.693 -1.798 15.788 1.00 95.81 85 GLU A N 1
ATOM 679 C CA . GLU A 1 85 ? -10.472 -1.985 16.576 1.00 95.81 85 GLU A CA 1
ATOM 680 C C . GLU A 1 85 ? -9.240 -2.259 15.702 1.00 95.81 85 GLU A C 1
ATOM 682 O O . GLU A 1 85 ? -8.414 -3.125 15.991 1.00 95.81 85 GLU A O 1
ATOM 687 N N . VAL A 1 86 ? -9.124 -1.547 14.581 1.00 97.31 86 VAL A N 1
ATOM 688 C CA . VAL A 1 86 ? -8.017 -1.734 13.645 1.00 97.31 86 VAL A CA 1
ATOM 689 C C . VAL A 1 86 ? -6.703 -1.331 14.301 1.00 97.31 86 VAL A C 1
ATOM 691 O O . VAL A 1 86 ? -6.502 -0.203 14.761 1.00 97.31 86 VAL A O 1
ATOM 694 N N . ASP A 1 87 ? -5.764 -2.266 14.273 1.00 97.50 87 ASP A N 1
ATOM 695 C CA . ASP A 1 87 ? -4.431 -2.084 14.810 1.00 97.50 87 ASP A CA 1
ATOM 696 C C . ASP A 1 87 ? -3.529 -1.308 13.852 1.00 97.50 87 ASP A C 1
ATOM 698 O O . ASP A 1 87 ? -2.774 -0.437 14.293 1.00 97.50 87 ASP A O 1
ATOM 702 N N . ALA A 1 88 ? -3.593 -1.640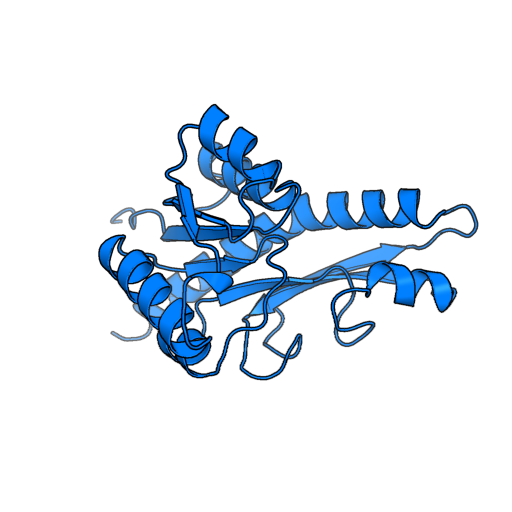 12.559 1.00 98.19 88 ALA A N 1
ATOM 703 C CA . ALA A 1 88 ? -2.754 -1.054 11.522 1.00 98.19 88 ALA A CA 1
ATOM 704 C C . ALA A 1 88 ? -3.477 -0.931 10.175 1.00 98.19 88 ALA A C 1
ATOM 706 O O . ALA A 1 88 ? -4.285 -1.779 9.788 1.00 98.19 88 ALA A O 1
ATOM 707 N N . VAL A 1 89 ? -3.133 0.131 9.453 1.00 98.69 89 VAL A N 1
ATOM 708 C CA . VAL A 1 89 ? -3.610 0.443 8.106 1.00 98.69 89 VAL A CA 1
ATOM 709 C C . VAL A 1 89 ? -2.537 0.046 7.097 1.00 98.69 89 VAL A C 1
ATOM 711 O O . VAL A 1 89 ? -1.357 0.341 7.283 1.00 98.69 89 VAL A O 1
ATOM 714 N N . VAL A 1 90 ? -2.939 -0.624 6.022 1.00 98.69 90 VAL A N 1
ATOM 715 C CA . VAL A 1 90 ? -2.042 -1.146 4.986 1.00 98.69 90 VAL A CA 1
ATOM 716 C C . VAL A 1 90 ? -2.508 -0.634 3.625 1.00 98.69 90 VAL A C 1
ATOM 718 O O . VAL A 1 90 ? -3.584 -1.002 3.158 1.00 98.69 90 VAL A O 1
ATOM 721 N N . LEU A 1 91 ? -1.722 0.236 2.996 1.00 98.62 91 LEU A N 1
ATOM 722 C CA . LEU A 1 91 ? -2.032 0.852 1.707 1.00 98.62 91 LEU A CA 1
ATOM 723 C C . LEU A 1 91 ? -1.552 -0.047 0.560 1.00 98.62 91 LEU A C 1
ATOM 725 O O . LEU A 1 91 ? -0.376 -0.089 0.212 1.00 98.62 91 LEU A O 1
ATOM 729 N N . ALA A 1 92 ? -2.482 -0.782 -0.043 1.00 97.06 92 ALA A N 1
ATOM 730 C CA . ALA A 1 92 ? -2.223 -1.746 -1.106 1.00 97.06 92 ALA A CA 1
ATOM 731 C C . ALA A 1 92 ? -2.729 -1.207 -2.453 1.00 97.06 92 ALA A C 1
ATOM 733 O O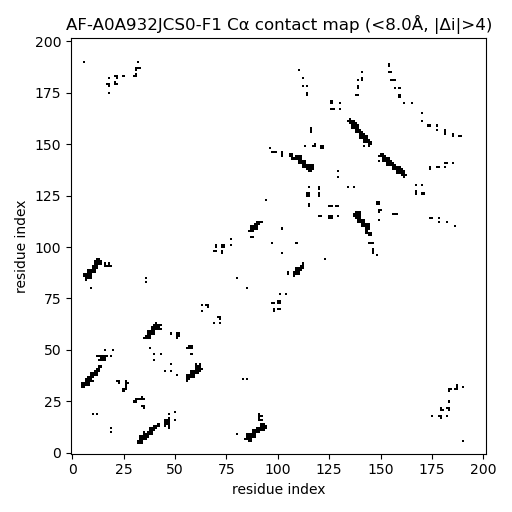 . ALA A 1 92 ? -3.719 -1.694 -3.007 1.00 97.06 92 ALA A O 1
ATOM 734 N N . GLY A 1 93 ? -2.043 -0.184 -2.972 1.00 93.88 93 GLY A N 1
ATOM 735 C CA . GLY A 1 93 ? -2.461 0.533 -4.180 1.00 93.88 93 GLY A CA 1
ATOM 736 C C . GLY A 1 93 ? -3.629 1.485 -3.916 1.00 93.88 93 GLY A C 1
ATOM 737 O O . GLY A 1 93 ? -4.590 1.517 -4.687 1.00 93.88 93 GLY A O 1
ATOM 738 N N . PHE A 1 94 ? -3.571 2.209 -2.796 1.00 96.12 94 PHE A N 1
ATOM 739 C CA . PHE A 1 94 ? -4.511 3.277 -2.469 1.00 96.12 94 PHE A CA 1
ATOM 740 C C . PHE A 1 94 ? -4.011 4.595 -3.063 1.00 96.12 94 PHE A C 1
ATOM 742 O O . PHE A 1 94 ? -2.913 5.039 -2.745 1.00 96.12 94 PHE A O 1
ATOM 749 N N . MET A 1 95 ? -4.798 5.209 -3.942 1.00 92.50 95 MET A N 1
ATOM 750 C CA . MET A 1 95 ? -4.347 6.310 -4.806 1.00 92.50 95 MET A CA 1
ATOM 751 C C . MET A 1 95 ? -4.643 7.697 -4.222 1.00 92.50 95 MET A C 1
ATOM 753 O O . MET A 1 95 ? -4.797 8.667 -4.964 1.00 92.50 95 MET A O 1
ATOM 757 N N . ARG A 1 96 ? -4.760 7.811 -2.892 1.00 93.31 96 ARG A N 1
ATOM 758 C CA . ARG A 1 96 ? -5.043 9.086 -2.217 1.00 93.31 96 ARG A CA 1
ATOM 759 C C . ARG A 1 96 ? -3.998 9.420 -1.166 1.00 93.31 96 ARG A C 1
ATOM 761 O O . ARG A 1 96 ? -3.565 8.557 -0.408 1.00 93.31 96 ARG A O 1
ATOM 768 N N . ILE A 1 97 ? -3.665 10.706 -1.095 1.00 94.25 97 ILE A N 1
ATOM 769 C CA . ILE A 1 97 ? -2.799 11.272 -0.061 1.00 94.25 97 ILE A CA 1
ATOM 770 C C . ILE A 1 97 ? -3.664 11.664 1.134 1.00 94.25 97 ILE A C 1
ATOM 772 O O . ILE A 1 97 ? -4.635 12.412 0.987 1.00 94.25 97 ILE A O 1
ATOM 776 N N . PHE A 1 98 ? -3.287 11.174 2.309 1.00 96.62 98 PHE A N 1
ATOM 777 C CA . PHE A 1 98 ? -3.942 11.522 3.560 1.00 96.62 98 PHE A CA 1
ATOM 778 C C . PHE A 1 98 ? -3.503 12.8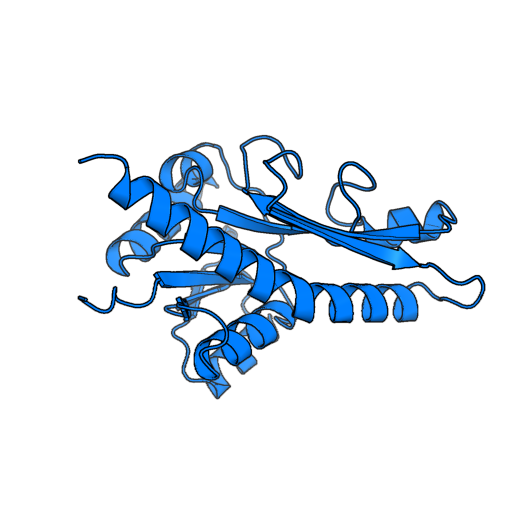94 4.068 1.00 96.62 98 PHE A C 1
ATOM 780 O O . PHE A 1 98 ? -2.337 13.272 3.950 1.00 96.62 98 PHE A O 1
ATOM 787 N N . SER A 1 99 ? -4.428 13.627 4.677 1.00 97.12 99 SER A N 1
ATOM 788 C CA . SER A 1 99 ? -4.106 14.816 5.448 1.00 97.12 99 SER A CA 1
ATOM 789 C C . SER A 1 99 ? -3.369 14.443 6.743 1.00 97.12 99 SER A C 1
ATOM 791 O O . SER A 1 99 ? -3.448 13.301 7.226 1.00 97.12 99 SER A O 1
ATOM 793 N N . PRO A 1 100 ? -2.723 15.427 7.387 1.00 97.12 100 PRO A N 1
ATOM 794 C CA . PRO A 1 100 ? -2.147 15.242 8.711 1.00 97.12 100 PRO A CA 1
ATOM 795 C C . PRO A 1 100 ? -3.144 14.735 9.770 1.00 97.12 100 PRO A C 1
ATOM 797 O O . PRO A 1 100 ? -2.737 14.081 10.728 1.00 97.12 100 PRO A O 1
ATOM 800 N N . VAL A 1 101 ? -4.454 14.975 9.607 1.00 96.19 101 VAL A N 1
ATOM 801 C CA . VAL A 1 101 ? -5.493 14.493 10.537 1.00 96.19 101 VAL A CA 1
ATOM 802 C C . VAL A 1 101 ? -5.497 12.966 10.607 1.00 96.19 101 VAL A C 1
ATOM 804 O O . VAL A 1 101 ? -5.400 12.400 11.699 1.00 96.19 101 VAL A O 1
ATOM 807 N N . PHE A 1 102 ? -5.563 12.287 9.460 1.00 97.88 102 PHE A N 1
ATOM 808 C CA . PHE A 1 102 ? -5.562 10.825 9.418 1.00 97.88 102 PHE A CA 1
ATOM 809 C C . PHE A 1 102 ? -4.204 10.245 9.821 1.00 97.88 102 PHE A C 1
ATOM 811 O O . PHE A 1 102 ? -4.135 9.293 10.603 1.00 97.88 102 PHE A O 1
ATOM 818 N N . ILE A 1 103 ? -3.114 10.848 9.334 1.00 97.62 103 ILE A N 1
ATOM 819 C CA . ILE A 1 103 ? -1.751 10.377 9.606 1.00 97.62 103 ILE A CA 1
ATOM 820 C C . ILE A 1 103 ? -1.450 10.426 11.104 1.00 97.62 103 ILE A C 1
ATOM 822 O O . ILE A 1 103 ? -0.907 9.463 11.643 1.00 97.62 103 ILE A O 1
ATOM 826 N N . ARG A 1 104 ? -1.847 11.494 11.807 1.00 96.69 104 ARG A N 1
ATOM 827 C CA . ARG A 1 104 ? -1.664 11.597 13.261 1.00 96.69 104 ARG A CA 1
ATOM 828 C C . ARG A 1 104 ? -2.508 10.586 14.035 1.00 96.69 104 ARG A C 1
ATOM 830 O O . ARG A 1 104 ? -1.982 9.963 14.955 1.00 96.69 104 ARG A O 1
ATOM 837 N N . ALA A 1 105 ? -3.762 10.349 13.641 1.00 96.12 105 ALA A N 1
ATOM 838 C CA . ALA A 1 105 ? -4.635 9.368 14.300 1.00 96.12 105 ALA A CA 1
ATOM 839 C C . ALA A 1 105 ? -4.079 7.926 14.247 1.00 96.12 105 ALA A C 1
ATOM 841 O O . ALA A 1 105 ? -4.261 7.131 15.176 1.00 96.12 105 ALA A O 1
ATOM 842 N N . PHE A 1 106 ? -3.344 7.593 13.183 1.00 96.38 106 PHE A N 1
ATOM 843 C CA . PHE A 1 106 ? -2.711 6.286 12.988 1.00 96.38 106 PHE A CA 1
ATOM 844 C C . PHE A 1 106 ? -1.179 6.372 12.938 1.00 96.38 106 PHE A C 1
ATOM 846 O O . PHE A 1 106 ? -0.533 5.533 12.306 1.00 96.38 106 PHE A O 1
ATOM 853 N N . ARG A 1 107 ? -0.573 7.356 13.619 1.00 95.75 107 ARG A N 1
ATOM 854 C CA . ARG A 1 107 ? 0.877 7.598 13.565 1.00 95.75 107 ARG A CA 1
ATOM 855 C C . ARG A 1 107 ? 1.661 6.329 13.888 1.00 95.75 107 ARG A C 1
ATOM 857 O O . ARG A 1 107 ? 1.412 5.667 14.893 1.00 95.75 107 ARG A O 1
ATOM 864 N N . GLY A 1 108 ? 2.607 5.985 13.013 1.00 96.38 108 GLY A N 1
ATOM 865 C CA . GLY A 1 108 ? 3.433 4.783 13.153 1.00 96.38 108 GLY A CA 1
ATOM 866 C C . GLY A 1 108 ? 2.680 3.462 12.953 1.00 96.38 108 GLY A C 1
ATOM 867 O O . GLY A 1 108 ? 3.229 2.410 13.264 1.00 96.38 108 GLY A O 1
ATOM 868 N N . ARG A 1 109 ? 1.436 3.493 12.457 1.00 97.62 109 ARG A N 1
ATOM 869 C CA . ARG A 1 109 ? 0.578 2.316 12.225 1.00 97.62 109 ARG A CA 1
ATOM 870 C C . ARG A 1 109 ? 0.014 2.256 10.803 1.00 97.62 109 ARG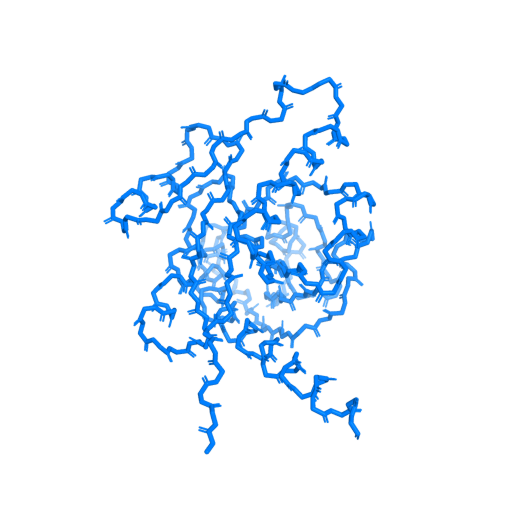 A C 1
ATOM 872 O O . ARG A 1 109 ? -0.842 1.421 10.533 1.00 97.62 109 ARG A O 1
ATOM 879 N N . ILE A 1 110 ? 0.487 3.118 9.902 1.00 98.62 110 ILE A N 1
ATOM 880 C CA . ILE A 1 110 ? 0.142 3.102 8.476 1.00 98.62 110 ILE A CA 1
ATOM 881 C C . ILE A 1 110 ? 1.366 2.623 7.693 1.00 98.62 110 ILE A C 1
ATOM 883 O O . ILE A 1 110 ? 2.430 3.234 7.783 1.00 98.62 110 ILE A O 1
ATOM 887 N N . LEU A 1 111 ? 1.215 1.544 6.930 1.00 98.69 111 LEU A N 1
ATOM 888 C CA . LEU A 1 111 ? 2.252 0.985 6.067 1.00 98.69 111 LEU A CA 1
ATOM 889 C C . LEU A 1 111 ? 1.864 1.195 4.607 1.00 98.69 111 LEU A C 1
ATOM 891 O O . LEU A 1 111 ? 0.725 0.919 4.239 1.00 98.69 111 LEU A O 1
ATOM 895 N N . ASN A 1 112 ? 2.820 1.568 3.765 1.00 98.62 112 ASN A N 1
ATOM 896 C CA . ASN A 1 112 ? 2.643 1.674 2.320 1.00 98.62 112 ASN A CA 1
ATOM 897 C C . ASN A 1 112 ? 3.691 0.837 1.584 1.00 98.62 112 ASN A C 1
ATOM 899 O O . ASN A 1 112 ? 4.834 0.740 2.038 1.00 98.62 112 ASN A O 1
ATOM 903 N N . VAL A 1 113 ? 3.294 0.242 0.459 1.00 98.50 113 VAL A N 1
ATOM 904 C CA . VAL A 1 113 ? 4.219 -0.322 -0.527 1.00 98.50 113 VAL A CA 1
ATOM 905 C C . VAL A 1 113 ? 4.349 0.653 -1.691 1.00 98.50 113 VAL A C 1
ATOM 907 O O . VAL A 1 113 ? 3.349 1.128 -2.222 1.00 98.50 113 VAL A O 1
ATOM 910 N N . HIS A 1 114 ? 5.584 0.946 -2.079 1.00 98.25 114 HIS A N 1
ATOM 911 C CA . HIS A 1 114 ? 5.906 1.866 -3.159 1.00 98.25 114 HIS A CA 1
ATOM 912 C C . HIS A 1 114 ? 6.768 1.161 -4.220 1.00 98.25 114 HIS A C 1
ATOM 914 O O . HIS A 1 114 ? 7.769 0.534 -3.848 1.00 98.25 114 HIS A O 1
ATOM 920 N N . PRO A 1 115 ? 6.425 1.242 -5.521 1.00 97.81 115 PRO A N 1
ATOM 921 C CA . PRO A 1 115 ? 7.072 0.478 -6.592 1.00 97.81 115 PRO A CA 1
ATOM 922 C C . PRO A 1 115 ? 8.398 1.095 -7.076 1.00 97.81 115 PRO A C 1
ATOM 924 O O . PRO A 1 115 ? 8.666 1.195 -8.275 1.00 97.81 115 PRO A O 1
ATOM 927 N N . SER A 1 116 ? 9.245 1.521 -6.142 1.00 98.12 116 SER A N 1
ATOM 928 C CA . SER A 1 116 ? 10.616 1.935 -6.428 1.00 98.12 116 SER A CA 1
ATOM 929 C C . SER A 1 116 ? 11.560 1.606 -5.277 1.00 98.12 116 SER A C 1
ATOM 931 O O . SER A 1 116 ? 11.142 1.308 -4.158 1.00 98.12 116 SER A O 1
ATOM 933 N N . PHE A 1 117 ? 12.865 1.705 -5.537 1.00 98.12 117 PHE A N 1
ATOM 934 C CA . PHE A 1 117 ? 13.880 1.690 -4.488 1.00 98.12 117 PHE A CA 1
ATOM 935 C C . PHE A 1 117 ? 14.045 3.104 -3.903 1.00 98.12 117 PHE A C 1
ATOM 937 O O . PHE A 1 117 ? 14.960 3.844 -4.276 1.00 98.12 117 PHE A O 1
ATOM 944 N N . LEU A 1 118 ? 13.109 3.500 -3.030 1.00 98.12 118 LEU A N 1
ATOM 945 C CA . LEU A 1 118 ? 13.134 4.800 -2.336 1.00 98.12 118 LEU A CA 1
ATOM 946 C C . LEU A 1 118 ? 14.529 5.109 -1.745 1.00 98.12 118 LEU A C 1
ATOM 948 O O . LEU A 1 118 ? 15.181 4.195 -1.238 1.00 98.12 118 LEU A O 1
ATOM 952 N N . PRO A 1 119 ? 14.994 6.374 -1.804 1.00 97.25 119 PRO A N 1
ATOM 953 C CA . PRO A 1 119 ? 14.237 7.590 -2.142 1.00 97.25 119 PRO A CA 1
ATOM 954 C C . PRO A 1 119 ? 14.076 7.876 -3.647 1.00 97.25 119 PRO A C 1
ATOM 956 O O . PRO A 1 119 ? 13.532 8.919 -4.005 1.00 97.25 119 PRO A O 1
ATOM 959 N N . ARG A 1 120 ? 14.533 6.988 -4.541 1.00 97.50 120 ARG A N 1
ATOM 960 C CA . ARG A 1 120 ? 14.427 7.187 -5.997 1.00 97.50 120 ARG A CA 1
ATOM 961 C C . ARG A 1 120 ? 12.982 7.042 -6.481 1.00 97.50 120 ARG A C 1
ATOM 963 O O . ARG A 1 120 ? 12.268 6.190 -5.969 1.00 97.50 120 ARG A O 1
ATOM 970 N N . PHE A 1 121 ? 12.592 7.805 -7.505 1.00 96.69 121 PHE A N 1
ATOM 971 C CA . PHE A 1 121 ? 11.297 7.686 -8.202 1.00 96.69 121 PHE A CA 1
ATOM 972 C C . PHE A 1 121 ? 10.087 7.694 -7.241 1.00 96.69 121 PHE A C 1
ATOM 974 O O . PHE A 1 121 ? 9.424 6.677 -7.047 1.00 96.69 121 PHE A O 1
ATOM 981 N N . LYS A 1 122 ? 9.842 8.825 -6.567 1.00 95.31 122 LYS A N 1
ATOM 982 C CA . LYS A 1 122 ? 8.665 9.020 -5.696 1.00 95.31 122 LYS A CA 1
ATOM 983 C C . LYS A 1 122 ? 7.402 9.296 -6.515 1.00 95.31 122 LYS A C 1
ATOM 985 O O . LYS A 1 122 ? 7.494 9.733 -7.657 1.00 95.31 122 LYS A O 1
ATOM 990 N N . GLY A 1 123 ? 6.231 9.129 -5.902 1.00 91.44 123 GLY A N 1
ATOM 991 C CA . GLY A 1 123 ? 4.951 9.478 -6.516 1.00 91.44 123 GLY A CA 1
ATOM 992 C C . GLY A 1 123 ? 4.353 8.392 -7.416 1.00 91.44 123 GLY A C 1
ATOM 993 O O . GLY A 1 123 ? 4.905 7.313 -7.614 1.00 91.44 123 GLY A O 1
ATOM 994 N N . ALA A 1 124 ? 3.168 8.674 -7.957 1.00 91.88 124 ALA A N 1
ATOM 995 C CA . ALA A 1 124 ? 2.285 7.655 -8.532 1.00 91.88 124 ALA A CA 1
ATOM 996 C C . ALA A 1 124 ? 2.801 6.970 -9.814 1.00 91.88 124 ALA A C 1
ATOM 998 O O . ALA A 1 124 ? 2.283 5.918 -10.178 1.00 91.88 124 ALA A O 1
ATOM 999 N N . ARG A 1 125 ? 3.794 7.551 -10.500 1.00 95.75 125 ARG A N 1
ATOM 1000 C CA . ARG A 1 125 ? 4.325 7.071 -11.792 1.00 95.75 125 ARG A CA 1
ATOM 1001 C C . ARG A 1 125 ? 5.726 6.470 -11.679 1.00 95.75 125 ARG A C 1
ATOM 1003 O O . ARG A 1 125 ? 6.474 6.425 -12.648 1.00 95.75 125 ARG A O 1
ATOM 1010 N N . ALA A 1 126 ? 6.093 6.001 -10.489 1.00 97.25 126 ALA A N 1
ATOM 1011 C CA . ALA A 1 126 ? 7.453 5.569 -10.183 1.00 97.25 126 ALA A CA 1
ATOM 1012 C C . ALA A 1 126 ? 8.007 4.479 -11.124 1.00 97.25 126 ALA A C 1
ATOM 1014 O O . ALA A 1 126 ? 9.204 4.472 -11.421 1.00 97.25 126 ALA A O 1
ATOM 1015 N N . ILE A 1 127 ? 7.152 3.570 -11.610 1.00 98.00 127 ILE A N 1
ATOM 1016 C CA . ILE A 1 127 ? 7.562 2.525 -12.559 1.00 98.00 127 ILE A CA 1
ATOM 1017 C C . ILE A 1 127 ? 7.857 3.143 -13.928 1.00 98.00 127 ILE A C 1
ATOM 1019 O O . ILE A 1 127 ? 8.907 2.869 -14.514 1.00 98.00 127 ILE A O 1
ATOM 1023 N N . GLU A 1 128 ? 6.957 3.993 -14.429 1.00 98.25 128 GLU A N 1
ATOM 1024 C CA . GLU A 1 128 ? 7.135 4.727 -15.680 1.00 98.25 128 GLU A CA 1
ATOM 1025 C C . GLU A 1 128 ? 8.372 5.621 -15.631 1.00 98.25 128 GLU A C 1
ATOM 1027 O O . GLU A 1 128 ? 9.128 5.662 -16.600 1.00 98.25 128 GLU A O 1
ATOM 1032 N N . ASP A 1 129 ? 8.602 6.303 -14.513 1.00 98.31 129 ASP A N 1
ATOM 1033 C CA . ASP A 1 129 ? 9.732 7.209 -14.329 1.00 98.31 129 ASP A CA 1
ATOM 1034 C C . ASP A 1 129 ? 11.058 6.440 -14.346 1.00 98.31 129 ASP A C 1
ATOM 1036 O O . ASP A 1 129 ? 11.991 6.831 -15.051 1.00 98.31 129 ASP A O 1
ATOM 1040 N N . ALA A 1 130 ? 11.133 5.295 -13.656 1.00 98.38 130 ALA A N 1
ATOM 1041 C CA . ALA A 1 130 ? 12.307 4.424 -13.694 1.00 98.38 130 ALA A CA 1
ATOM 1042 C C . ALA A 1 130 ? 12.581 3.879 -15.105 1.00 98.38 130 ALA A C 1
ATOM 1044 O O . ALA A 1 130 ? 13.737 3.823 -15.539 1.00 98.38 130 ALA A O 1
ATOM 1045 N N . PHE A 1 131 ? 11.522 3.504 -15.829 1.00 98.25 131 PHE A N 1
ATOM 1046 C CA . PHE A 1 131 ? 11.610 3.008 -17.200 1.00 98.25 131 PHE A CA 1
ATOM 1047 C C . PHE A 1 131 ? 12.087 4.098 -18.172 1.00 98.25 131 PHE A C 1
ATOM 1049 O O . PHE A 1 131 ? 13.034 3.888 -18.928 1.00 98.25 131 PHE A O 1
ATOM 1056 N N . ARG A 1 132 ? 11.481 5.290 -18.116 1.00 97.88 132 ARG A N 1
ATOM 1057 C CA . ARG A 1 132 ? 11.826 6.447 -18.962 1.00 97.88 132 ARG A CA 1
ATOM 1058 C C . ARG A 1 132 ? 13.236 6.957 -18.701 1.00 97.88 132 ARG A C 1
ATOM 1060 O O . ARG A 1 132 ? 13.931 7.314 -19.647 1.00 97.88 132 ARG A O 1
ATOM 1067 N N . ALA A 1 133 ? 13.686 6.913 -17.449 1.00 97.88 133 ALA A N 1
ATOM 1068 C CA . ALA A 1 133 ? 15.058 7.239 -17.072 1.00 97.88 133 ALA A CA 1
ATOM 1069 C C . ALA A 1 133 ? 16.092 6.201 -17.552 1.00 97.88 133 ALA A C 1
ATOM 1071 O O . ALA A 1 133 ? 17.281 6.369 -17.289 1.00 97.88 133 ALA A O 1
ATOM 1072 N N . LYS A 1 134 ? 15.663 5.111 -18.213 1.00 97.25 134 LYS A N 1
ATOM 1073 C CA . LYS A 1 134 ? 16.518 3.995 -18.652 1.00 97.25 134 LYS A CA 1
ATOM 1074 C C . LYS A 1 134 ? 17.392 3.460 -17.510 1.00 97.25 134 LYS A C 1
ATOM 1076 O O . LYS A 1 134 ? 18.555 3.100 -17.705 1.00 97.25 134 LYS A O 1
ATOM 1081 N N . ALA A 1 135 ? 16.841 3.435 -16.294 1.00 97.94 135 ALA A N 1
ATOM 1082 C CA . ALA A 1 135 ? 17.561 2.949 -15.130 1.00 97.94 135 ALA A CA 1
ATOM 1083 C C . ALA A 1 135 ? 17.917 1.465 -15.313 1.00 97.94 135 ALA A C 1
ATOM 1085 O O . ALA A 1 135 ? 17.134 0.689 -15.851 1.00 97.94 135 ALA A O 1
ATOM 1086 N N . LYS A 1 136 ? 19.096 1.049 -14.836 1.00 98.00 136 LYS A N 1
ATOM 1087 C CA . LYS A 1 136 ? 19.507 -0.371 -14.835 1.00 98.00 136 LYS A CA 1
ATOM 1088 C C . LYS A 1 136 ? 18.866 -1.168 -13.690 1.00 98.00 136 LYS A C 1
ATOM 1090 O O . LYS A 1 136 ? 18.819 -2.397 -13.714 1.00 98.00 136 LYS A O 1
ATOM 1095 N N . GLU A 1 137 ? 18.388 -0.460 -12.672 1.00 97.88 137 GLU A N 1
ATOM 1096 C CA . GLU A 1 137 ? 17.819 -1.017 -11.452 1.00 97.88 137 GLU A CA 1
ATOM 1097 C C . GLU A 1 137 ? 16.764 -0.062 -10.879 1.00 97.88 137 GLU A C 1
ATOM 1099 O O . GLU A 1 137 ? 16.925 1.161 -10.907 1.00 97.88 137 GLU A O 1
ATOM 1104 N N . THR A 1 138 ? 15.698 -0.646 -10.340 1.00 98.50 138 THR A N 1
ATOM 1105 C CA . THR A 1 138 ? 14.694 -0.012 -9.480 1.00 98.50 138 THR A CA 1
ATOM 1106 C C . THR A 1 138 ? 14.467 -0.916 -8.261 1.00 98.50 138 THR A C 1
ATOM 1108 O O . THR A 1 138 ? 15.359 -1.666 -7.860 1.00 98.50 138 THR A O 1
ATOM 1111 N N . GLY A 1 139 ? 13.297 -0.883 -7.639 1.00 98.31 139 GLY A N 1
ATOM 1112 C CA . GLY A 1 139 ? 12.973 -1.781 -6.549 1.00 98.31 139 GLY A CA 1
ATOM 1113 C C . GLY A 1 139 ? 11.535 -1.669 -6.092 1.00 98.31 139 GLY A C 1
ATOM 1114 O O . GLY A 1 139 ? 10.689 -1.106 -6.775 1.00 98.31 139 GLY A O 1
ATOM 1115 N N . VAL A 1 140 ? 11.295 -2.213 -4.912 1.00 98.75 140 VAL A N 1
ATOM 1116 C CA . VAL A 1 140 ? 10.079 -2.022 -4.132 1.00 98.75 140 VAL A CA 1
ATOM 1117 C C . VAL A 1 140 ? 10.496 -1.648 -2.721 1.00 98.75 140 VAL A C 1
ATOM 1119 O O . VAL A 1 140 ? 11.376 -2.299 -2.148 1.00 98.75 140 VAL A O 1
ATOM 1122 N N . SER A 1 141 ? 9.820 -0.660 -2.151 1.00 98.81 141 SER A N 1
ATOM 1123 C CA . SER A 1 141 ? 9.968 -0.249 -0.761 1.00 98.81 141 SER A CA 1
ATOM 1124 C C . SER A 1 141 ? 8.680 -0.476 0.001 1.00 98.81 141 SER A C 1
ATOM 1126 O O . SER A 1 141 ? 7.610 -0.101 -0.463 1.00 98.81 141 SER A O 1
ATOM 1128 N N . VAL A 1 142 ? 8.780 -1.008 1.214 1.00 98.75 142 VAL A N 1
ATOM 1129 C CA . VAL A 1 142 ? 7.703 -0.934 2.201 1.00 98.75 142 VAL A CA 1
ATOM 1130 C C . VAL A 1 142 ? 8.153 0.000 3.308 1.00 98.75 142 VAL A C 1
ATOM 1132 O O . VAL A 1 142 ? 9.227 -0.187 3.883 1.00 98.75 142 VAL A O 1
ATOM 1135 N N . HIS A 1 143 ? 7.340 1.003 3.613 1.00 98.44 143 HIS A N 1
ATOM 1136 C CA . HIS A 1 143 ? 7.682 2.045 4.571 1.00 98.44 143 HIS A CA 1
ATOM 1137 C C . HIS A 1 143 ? 6.484 2.429 5.437 1.00 98.44 143 HIS A C 1
ATOM 1139 O O . HIS A 1 143 ? 5.329 2.152 5.100 1.00 98.44 143 HIS A O 1
ATOM 1145 N N . LEU A 1 144 ? 6.762 3.065 6.573 1.00 98.31 144 LEU A N 1
ATOM 1146 C CA . LEU A 1 144 ? 5.729 3.734 7.356 1.00 98.31 144 LEU A CA 1
ATOM 1147 C C . LEU A 1 144 ? 5.333 5.039 6.666 1.00 98.31 144 LEU A C 1
ATOM 1149 O O . LEU A 1 144 ? 6.181 5.731 6.107 1.00 98.31 144 LEU A O 1
ATOM 1153 N N . VAL A 1 145 ? 4.051 5.385 6.699 1.00 98.00 145 VAL A N 1
ATOM 1154 C CA . VAL A 1 145 ? 3.569 6.658 6.149 1.00 98.00 145 VAL A CA 1
ATOM 1155 C C . VAL A 1 145 ? 3.798 7.777 7.163 1.00 98.00 145 VAL A C 1
ATOM 1157 O O . VAL A 1 145 ? 3.518 7.627 8.355 1.00 98.00 145 VAL A O 1
ATOM 1160 N N . THR A 1 146 ? 4.300 8.904 6.669 1.00 96.88 146 THR A N 1
ATOM 1161 C CA . THR A 1 146 ? 4.439 10.178 7.383 1.00 96.88 146 THR A CA 1
ATOM 1162 C C . THR A 1 146 ? 3.710 11.270 6.599 1.00 96.88 146 THR A C 1
ATOM 1164 O O . THR A 1 146 ? 3.181 11.009 5.520 1.00 96.88 146 THR A O 1
ATOM 1167 N N . GLU A 1 147 ? 3.651 12.489 7.143 1.00 96.00 147 GLU A N 1
ATOM 1168 C CA . GLU A 1 147 ? 3.024 13.638 6.464 1.00 96.00 147 GLU A CA 1
ATOM 1169 C C . GLU A 1 147 ? 3.745 14.000 5.151 1.00 96.00 147 GLU A C 1
ATOM 1171 O O . GLU A 1 147 ? 3.127 14.519 4.224 1.00 96.00 147 GLU A O 1
ATOM 1176 N N . THR A 1 148 ? 5.027 13.642 5.034 1.00 95.12 148 THR A N 1
ATOM 1177 C CA . THR A 1 148 ? 5.802 13.768 3.800 1.00 95.12 148 THR A CA 1
ATOM 1178 C C . THR A 1 148 ? 5.675 12.500 2.954 1.00 95.12 148 THR A C 1
ATOM 1180 O O . THR A 1 148 ? 6.070 11.408 3.370 1.00 95.12 148 THR A O 1
ATOM 1183 N N . VAL A 1 149 ? 5.160 12.656 1.733 1.00 93.94 149 VAL A N 1
ATOM 1184 C CA . VAL A 1 149 ? 4.936 11.558 0.779 1.00 93.94 149 VAL A CA 1
ATOM 1185 C C . VAL A 1 149 ? 6.234 10.784 0.512 1.00 93.94 149 VAL A C 1
ATOM 1187 O O . VAL A 1 149 ? 7.291 11.371 0.258 1.00 93.94 149 VAL A O 1
ATOM 1190 N N . ASP A 1 150 ? 6.141 9.453 0.593 1.00 93.44 150 ASP A N 1
ATOM 1191 C CA . ASP A 1 150 ? 7.220 8.494 0.318 1.00 93.44 150 ASP A CA 1
ATOM 1192 C C . ASP A 1 150 ? 8.549 8.809 1.035 1.00 93.44 150 ASP A C 1
ATOM 1194 O O . ASP A 1 150 ? 9.639 8.624 0.486 1.00 93.44 150 ASP A O 1
ATOM 1198 N N . ALA A 1 151 ? 8.472 9.347 2.257 1.00 95.38 151 ALA A N 1
ATOM 1199 C CA . ALA A 1 151 ? 9.641 9.767 3.038 1.00 95.38 151 ALA A CA 1
ATOM 1200 C C . ALA A 1 151 ? 9.683 9.186 4.458 1.00 95.38 151 ALA A C 1
ATOM 1202 O O . ALA A 1 151 ? 10.556 9.541 5.248 1.00 95.38 151 ALA A O 1
ATOM 1203 N N . GLY A 1 152 ? 8.734 8.321 4.811 1.00 96.69 152 GLY A N 1
ATOM 1204 C CA . GLY A 1 152 ? 8.733 7.710 6.130 1.00 96.69 152 GLY A CA 1
ATOM 1205 C C . GLY A 1 152 ? 9.751 6.571 6.273 1.00 96.69 152 GLY A C 1
ATOM 1206 O O . GLY A 1 152 ? 10.320 6.106 5.282 1.00 96.69 152 GLY A O 1
ATOM 1207 N N . PRO A 1 153 ? 9.979 6.096 7.512 1.00 97.38 153 PRO A N 1
ATOM 1208 C CA . PRO A 1 153 ? 10.958 5.054 7.794 1.00 97.38 153 PRO A CA 1
ATOM 1209 C C . PRO A 1 153 ? 10.742 3.792 6.957 1.00 97.38 153 PRO A C 1
ATOM 1211 O O . PRO A 1 153 ? 9.655 3.205 6.954 1.00 97.38 153 PRO A O 1
ATOM 1214 N N . ILE A 1 154 ? 11.806 3.353 6.288 1.00 98.19 154 ILE A N 1
ATOM 1215 C CA . ILE A 1 154 ? 11.828 2.118 5.511 1.00 98.19 154 ILE A CA 1
ATOM 1216 C C . ILE A 1 154 ? 11.767 0.911 6.455 1.00 98.19 154 ILE A C 1
ATOM 1218 O O . ILE A 1 154 ? 12.547 0.787 7.400 1.00 98.19 154 ILE A O 1
ATOM 1222 N N . LEU A 1 155 ? 10.838 -0.004 6.186 1.00 97.62 155 LEU A N 1
ATOM 1223 C CA . LEU A 1 155 ? 10.751 -1.292 6.872 1.00 97.62 155 LEU A CA 1
ATOM 1224 C C . LEU A 1 155 ? 11.565 -2.352 6.135 1.00 97.62 155 LEU A C 1
ATOM 1226 O O . LEU A 1 155 ? 12.325 -3.082 6.765 1.00 97.62 155 LEU A O 1
ATOM 1230 N N . LEU A 1 156 ? 11.396 -2.422 4.814 1.00 98.25 156 LEU A N 1
ATOM 1231 C CA . LEU A 1 156 ? 12.042 -3.409 3.959 1.00 98.25 156 LEU A CA 1
ATOM 1232 C C . LEU A 1 156 ? 12.123 -2.874 2.527 1.00 98.25 156 LEU A C 1
ATOM 1234 O O . LEU A 1 156 ? 11.195 -2.210 2.065 1.00 98.25 156 LEU A O 1
ATOM 1238 N N . GLN A 1 157 ? 13.196 -3.196 1.807 1.00 98.50 157 GLN A N 1
ATOM 1239 C CA . GLN A 1 157 ? 13.311 -2.915 0.375 1.00 98.50 157 GLN A CA 1
ATOM 1240 C C . GLN A 1 157 ? 13.854 -4.124 -0.363 1.00 98.50 157 GLN A C 1
ATOM 1242 O O . GLN A 1 157 ? 14.574 -4.949 0.201 1.00 98.50 157 GLN A O 1
ATOM 1247 N N . ARG A 1 158 ? 13.538 -4.208 -1.652 1.00 98.62 158 ARG A N 1
ATOM 1248 C CA . ARG A 1 158 ? 14.176 -5.164 -2.548 1.00 98.62 158 ARG A CA 1
ATOM 1249 C C . ARG A 1 158 ? 14.411 -4.549 -3.911 1.00 98.62 158 ARG A C 1
ATOM 1251 O O . ARG A 1 158 ? 13.513 -3.948 -4.491 1.00 98.62 158 ARG A O 1
ATOM 1258 N N . LYS A 1 159 ? 15.629 -4.731 -4.406 1.00 98.50 159 LYS A N 1
ATOM 1259 C CA . LYS A 1 159 ? 16.053 -4.289 -5.731 1.00 98.50 159 LYS A CA 1
ATOM 1260 C C . LYS A 1 159 ? 15.415 -5.134 -6.829 1.00 98.50 159 LYS A C 1
ATOM 1262 O O . LYS A 1 159 ? 15.160 -6.326 -6.648 1.00 98.50 159 LYS A O 1
ATOM 1267 N N . VAL A 1 160 ? 15.174 -4.503 -7.972 1.00 98.56 160 VAL A N 1
ATOM 1268 C CA . VAL A 1 160 ? 14.647 -5.125 -9.187 1.00 98.56 160 VAL A CA 1
ATOM 1269 C C . VAL A 1 160 ? 15.494 -4.673 -10.365 1.00 98.56 160 VAL A C 1
ATOM 1271 O O . VAL A 1 160 ? 15.534 -3.488 -10.693 1.00 98.56 160 VAL A O 1
ATOM 1274 N N . LYS A 1 161 ? 16.160 -5.627 -11.018 1.00 98.38 161 LYS A N 1
ATOM 1275 C CA . LYS A 1 161 ? 16.949 -5.365 -12.223 1.00 98.38 161 LYS A CA 1
ATOM 1276 C C . LYS A 1 161 ? 16.031 -5.061 -13.408 1.00 98.38 161 LYS A C 1
ATOM 1278 O O . LYS A 1 161 ? 15.070 -5.798 -13.652 1.00 98.38 161 LYS A O 1
ATOM 1283 N N . ILE A 1 162 ? 16.376 -4.018 -14.157 1.00 98.25 162 ILE A N 1
ATOM 1284 C CA . ILE A 1 162 ? 15.727 -3.649 -15.416 1.00 98.25 162 ILE A CA 1
ATOM 1285 C C . ILE A 1 162 ? 16.621 -4.168 -16.544 1.00 98.25 162 ILE A C 1
ATOM 1287 O O . ILE A 1 162 ? 17.785 -3.785 -16.669 1.00 98.25 162 ILE A O 1
ATOM 1291 N N . LEU A 1 163 ? 16.106 -5.120 -17.314 1.00 97.88 163 LEU A N 1
ATOM 1292 C CA . LEU A 1 163 ? 16.801 -5.701 -18.457 1.00 97.88 163 LEU A CA 1
ATOM 1293 C C . LEU A 1 163 ? 16.594 -4.814 -19.683 1.00 97.88 163 LEU A C 1
ATOM 1295 O O . LEU A 1 163 ? 15.561 -4.169 -19.819 1.00 97.88 163 LEU A O 1
ATOM 1299 N N . LYS A 1 164 ? 17.546 -4.836 -20.621 1.00 96.69 164 LYS A N 1
ATOM 1300 C CA . LYS A 1 164 ? 17.408 -4.108 -21.896 1.00 96.69 164 LYS A CA 1
ATOM 1301 C C . LYS A 1 164 ? 16.185 -4.557 -22.710 1.00 96.69 164 LYS A C 1
ATOM 1303 O O . LYS A 1 164 ? 15.680 -3.786 -23.511 1.00 96.69 164 LYS A O 1
ATOM 1308 N N . THR A 1 165 ? 15.734 -5.792 -22.498 1.00 97.44 165 THR A N 1
ATOM 1309 C CA . THR A 1 165 ? 14.565 -6.396 -23.148 1.00 97.44 165 THR A CA 1
ATOM 1310 C C . THR A 1 165 ? 13.256 -6.156 -22.395 1.00 97.44 165 THR A C 1
ATOM 1312 O O . THR A 1 165 ? 12.204 -6.584 -22.867 1.00 97.44 165 THR A O 1
ATOM 1315 N N . ASP A 1 166 ? 13.283 -5.511 -21.221 1.00 98.19 166 ASP A N 1
ATOM 1316 C CA . ASP A 1 166 ? 12.044 -5.197 -20.518 1.00 98.19 166 ASP A CA 1
ATOM 1317 C C . ASP A 1 166 ? 11.238 -4.150 -21.299 1.00 98.19 166 ASP A C 1
ATOM 1319 O O . ASP A 1 166 ? 11.757 -3.134 -21.753 1.00 98.19 166 ASP A O 1
ATOM 1323 N N . THR A 1 167 ? 9.931 -4.378 -21.383 1.00 98.56 167 THR A N 1
ATOM 1324 C CA . THR A 1 167 ? 8.946 -3.341 -21.698 1.00 98.56 167 THR A CA 1
ATOM 1325 C C . THR A 1 167 ? 8.399 -2.771 -20.393 1.00 98.56 167 THR A C 1
ATOM 1327 O O . THR A 1 167 ? 8.534 -3.388 -19.332 1.00 98.56 167 THR A O 1
ATOM 1330 N N . LEU A 1 168 ? 7.693 -1.637 -20.453 1.00 98.31 168 LEU A N 1
ATOM 1331 C CA . LEU A 1 168 ? 6.995 -1.109 -19.278 1.00 98.31 168 LEU A CA 1
ATOM 1332 C C . LEU A 1 168 ? 6.081 -2.176 -18.648 1.00 98.31 168 LEU A C 1
ATOM 1334 O O . LEU A 1 168 ? 6.105 -2.381 -17.441 1.00 98.31 168 LEU A O 1
ATOM 1338 N N . LYS A 1 169 ? 5.352 -2.940 -19.472 1.00 98.38 169 LYS A N 1
ATOM 1339 C CA . LYS A 1 169 ? 4.464 -4.017 -19.014 1.00 98.38 169 LYS A CA 1
ATOM 1340 C C . LYS A 1 169 ? 5.216 -5.131 -18.276 1.00 98.38 169 LYS A C 1
ATOM 1342 O O . LYS A 1 169 ? 4.762 -5.564 -17.215 1.00 98.38 169 LYS A O 1
ATOM 1347 N N . THR A 1 170 ? 6.345 -5.611 -18.810 1.00 98.44 170 THR A N 1
ATOM 1348 C CA . THR A 1 170 ? 7.115 -6.693 -18.164 1.00 98.44 170 THR A CA 1
ATOM 1349 C C . THR A 1 170 ? 7.808 -6.208 -16.895 1.00 98.44 170 THR A C 1
ATOM 1351 O O . THR A 1 170 ? 7.840 -6.943 -15.906 1.00 98.44 170 THR A O 1
ATOM 1354 N N . LEU A 1 171 ? 8.287 -4.959 -16.87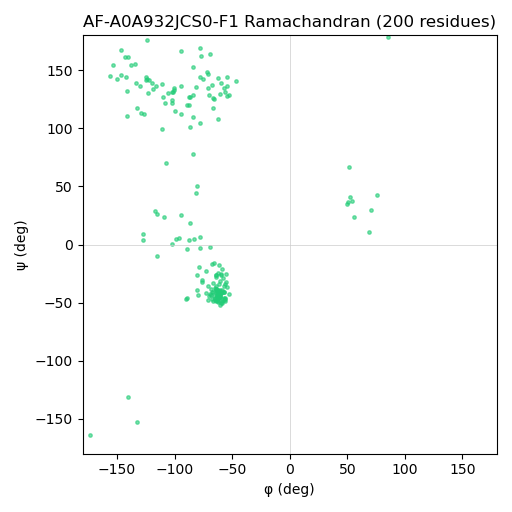6 1.00 98.56 171 LEU A N 1
ATOM 1355 C CA . LEU A 1 171 ? 8.842 -4.334 -15.680 1.00 98.56 171 LEU A CA 1
ATOM 1356 C C . LEU A 1 171 ? 7.780 -4.184 -14.584 1.00 98.56 171 LEU A C 1
ATOM 1358 O O . LEU A 1 171 ? 8.016 -4.614 -13.455 1.00 98.56 171 LEU A O 1
ATOM 1362 N N . THR A 1 172 ? 6.594 -3.667 -14.915 1.00 98.19 172 THR A N 1
ATOM 1363 C CA . THR A 1 172 ? 5.465 -3.552 -13.980 1.00 98.19 172 THR A CA 1
ATOM 1364 C C . THR A 1 172 ? 5.102 -4.907 -13.375 1.00 98.19 172 THR A C 1
ATOM 1366 O O . THR A 1 172 ? 4.988 -5.038 -12.157 1.00 98.19 172 THR A O 1
ATOM 1369 N N . ALA A 1 173 ? 4.998 -5.958 -14.195 1.00 98.25 173 ALA A N 1
ATOM 1370 C CA . ALA A 1 173 ? 4.721 -7.309 -13.706 1.00 98.25 173 ALA A CA 1
ATOM 1371 C C . ALA A 1 173 ? 5.823 -7.836 -12.765 1.00 98.25 173 ALA A C 1
ATOM 1373 O O . ALA A 1 173 ? 5.526 -8.443 -11.731 1.00 98.25 173 ALA A O 1
ATOM 1374 N N . LYS A 1 174 ? 7.096 -7.575 -13.089 1.00 98.19 174 LYS A N 1
ATOM 1375 C CA . LYS A 1 174 ? 8.256 -7.955 -12.269 1.00 98.19 174 LYS A CA 1
ATOM 1376 C C . LYS A 1 174 ? 8.239 -7.252 -10.912 1.00 98.19 174 LYS A C 1
ATOM 1378 O O . LYS A 1 174 ? 8.431 -7.908 -9.890 1.00 98.19 174 LYS A O 1
ATOM 1383 N N . ILE A 1 175 ? 7.952 -5.952 -10.895 1.00 98.50 175 ILE A N 1
ATOM 1384 C CA . ILE A 1 175 ? 7.827 -5.148 -9.675 1.00 98.50 175 ILE A CA 1
ATOM 1385 C C . ILE A 1 175 ? 6.659 -5.647 -8.822 1.00 98.50 175 ILE A C 1
ATOM 1387 O O . ILE A 1 175 ? 6.864 -5.941 -7.649 1.00 98.50 175 ILE A O 1
ATOM 1391 N N . HIS A 1 176 ? 5.471 -5.870 -9.391 1.00 98.25 176 HIS A N 1
ATOM 1392 C CA . HIS A 1 176 ? 4.332 -6.386 -8.621 1.00 98.25 176 HIS A CA 1
ATOM 1393 C C . HIS A 1 176 ? 4.582 -7.782 -8.038 1.00 98.25 176 HIS A C 1
ATOM 1395 O O . HIS A 1 176 ? 4.243 -8.031 -6.883 1.00 98.25 176 HIS A O 1
ATOM 1401 N N . LYS A 1 177 ? 5.248 -8.685 -8.773 1.00 98.50 177 LYS A N 1
ATOM 1402 C CA . LYS A 1 177 ? 5.682 -9.981 -8.216 1.00 98.50 177 LYS A CA 1
ATOM 1403 C C . LYS A 1 177 ? 6.575 -9.780 -6.990 1.00 98.50 177 LYS A C 1
ATOM 1405 O O . LYS A 1 177 ? 6.521 -10.558 -6.035 1.00 98.50 177 LYS A O 1
ATOM 1410 N N . VAL A 1 178 ? 7.397 -8.734 -7.014 1.00 98.69 178 VAL A N 1
ATOM 1411 C CA . VAL A 1 178 ? 8.277 -8.386 -5.906 1.00 98.69 178 VAL A CA 1
ATOM 1412 C C . VAL A 1 178 ? 7.499 -7.796 -4.728 1.00 98.69 178 VAL A C 1
ATOM 1414 O O . VAL A 1 178 ? 7.774 -8.202 -3.595 1.00 98.69 178 VAL A O 1
ATOM 1417 N N . GLU A 1 179 ? 6.516 -6.929 -4.978 1.00 98.50 179 GLU A N 1
ATOM 1418 C CA . GLU A 1 179 ? 5.588 -6.386 -3.974 1.00 98.50 179 GLU A CA 1
ATOM 1419 C C . GLU A 1 179 ? 4.854 -7.496 -3.216 1.00 98.50 179 GLU A C 1
ATOM 1421 O O . GLU A 1 179 ? 4.879 -7.527 -1.985 1.00 98.50 179 GLU A O 1
ATOM 1426 N N . HIS A 1 180 ? 4.286 -8.467 -3.940 1.00 98.62 180 HIS A N 1
ATOM 1427 C CA . HIS A 1 180 ? 3.499 -9.565 -3.357 1.00 98.62 180 HIS A CA 1
ATOM 1428 C C . HIS A 1 180 ? 4.296 -10.421 -2.373 1.00 98.62 180 HIS A C 1
ATOM 1430 O O . HIS A 1 180 ? 3.726 -11.038 -1.478 1.00 98.62 180 HIS A O 1
ATOM 1436 N N . GLN A 1 181 ? 5.616 -10.464 -2.534 1.00 98.31 181 GLN A N 1
ATOM 1437 C CA . GLN A 1 181 ? 6.510 -11.190 -1.640 1.00 98.31 181 GLN A CA 1
ATOM 1438 C C . GLN A 1 181 ? 6.979 -10.313 -0.474 1.00 98.31 181 GLN A C 1
ATOM 1440 O O . GLN A 1 181 ? 6.964 -10.760 0.670 1.00 98.31 181 GLN A O 1
ATOM 1445 N N . ILE A 1 182 ? 7.401 -9.072 -0.742 1.00 98.31 182 ILE A N 1
ATOM 1446 C CA . ILE A 1 182 ? 8.003 -8.210 0.283 1.00 98.31 182 ILE A CA 1
ATOM 1447 C C . ILE A 1 182 ? 6.964 -7.617 1.238 1.00 98.31 182 ILE A C 1
ATOM 1449 O O . ILE A 1 182 ? 7.258 -7.439 2.419 1.00 98.31 182 ILE A O 1
ATOM 1453 N N . TYR A 1 183 ? 5.746 -7.340 0.766 1.00 98.69 183 TYR A N 1
ATOM 1454 C CA . TYR A 1 183 ? 4.761 -6.629 1.571 1.00 98.69 183 TYR A CA 1
ATOM 1455 C C . TYR A 1 183 ? 4.271 -7.457 2.771 1.00 98.69 183 TYR A C 1
ATOM 1457 O O . TYR A 1 183 ? 4.340 -6.953 3.896 1.00 98.69 183 TYR A O 1
ATOM 1465 N N . PRO A 1 184 ? 3.899 -8.747 2.621 1.00 98.62 184 PRO A N 1
ATOM 1466 C CA . PRO A 1 184 ? 3.608 -9.592 3.778 1.00 98.62 184 PRO A CA 1
ATOM 1467 C C . PRO A 1 184 ? 4.789 -9.720 4.755 1.00 98.62 184 PRO A C 1
ATOM 1469 O O . PRO A 1 184 ? 4.589 -9.669 5.968 1.00 98.62 184 PRO A O 1
ATOM 1472 N N . LEU A 1 185 ? 6.027 -9.827 4.255 1.00 98.38 185 LEU A N 1
ATOM 1473 C CA . LEU A 1 185 ? 7.223 -9.913 5.104 1.00 98.38 185 LEU A CA 1
ATOM 1474 C C . LEU A 1 185 ? 7.422 -8.642 5.938 1.00 98.38 185 LEU A C 1
ATOM 1476 O O . LEU A 1 185 ? 7.648 -8.718 7.145 1.00 98.38 185 LEU A O 1
ATOM 1480 N N . ALA A 1 186 ? 7.279 -7.471 5.318 1.00 98.56 186 ALA A N 1
ATOM 1481 C CA . ALA A 1 186 ? 7.370 -6.188 6.003 1.00 98.56 186 ALA A CA 1
ATOM 1482 C C . ALA A 1 186 ? 6.258 -6.002 7.051 1.00 98.56 186 ALA A C 1
ATOM 1484 O O . ALA A 1 186 ? 6.525 -5.499 8.143 1.00 98.56 186 ALA A O 1
ATOM 1485 N N . ILE A 1 187 ? 5.033 -6.464 6.769 1.00 98.50 187 ILE A N 1
ATOM 1486 C CA . ILE A 1 187 ? 3.938 -6.482 7.752 1.00 98.50 187 ILE A CA 1
ATOM 1487 C C . ILE A 1 187 ? 4.315 -7.354 8.957 1.00 98.50 187 ILE A C 1
ATOM 1489 O O . ILE A 1 187 ? 4.141 -6.926 10.097 1.00 98.50 187 ILE A O 1
ATOM 1493 N N . GLN A 1 188 ? 4.884 -8.543 8.738 1.00 97.81 188 GLN A N 1
ATOM 1494 C CA . GLN A 1 188 ? 5.332 -9.401 9.837 1.00 97.81 188 GLN A CA 1
ATOM 1495 C C . GLN A 1 188 ? 6.437 -8.747 10.675 1.00 97.81 188 GLN A C 1
ATOM 1497 O O . GLN A 1 188 ? 6.368 -8.773 11.906 1.00 97.81 188 GLN A O 1
ATOM 1502 N N . GLN A 1 189 ? 7.425 -8.115 10.034 1.00 96.56 189 GLN A N 1
ATOM 1503 C CA . GLN A 1 189 ? 8.479 -7.380 10.738 1.00 96.56 189 GLN A CA 1
ATOM 1504 C C . GLN A 1 189 ? 7.907 -6.226 11.571 1.00 96.56 189 GLN A C 1
ATOM 1506 O O . GLN A 1 189 ? 8.300 -6.036 12.724 1.00 96.56 189 GLN A O 1
ATOM 1511 N N . PHE A 1 190 ? 6.940 -5.484 11.026 1.00 97.00 190 PHE A N 1
ATOM 1512 C CA . PHE A 1 190 ? 6.227 -4.436 11.752 1.00 97.00 190 PHE A CA 1
ATOM 1513 C C . PHE A 1 190 ? 5.517 -4.982 13.001 1.00 97.00 190 PHE A C 1
ATOM 1515 O O . PHE A 1 190 ? 5.672 -4.426 14.091 1.00 97.00 190 PHE A O 1
ATOM 1522 N N . ILE A 1 191 ? 4.801 -6.103 12.877 1.00 95.56 191 ILE A N 1
ATOM 1523 C CA . ILE A 1 191 ? 4.093 -6.746 13.996 1.00 95.56 191 ILE A CA 1
ATOM 1524 C C . ILE A 1 191 ? 5.074 -7.165 15.097 1.00 95.56 191 ILE A C 1
ATOM 1526 O O . ILE A 1 191 ? 4.826 -6.912 16.278 1.00 95.56 191 ILE A O 1
ATOM 1530 N N . GLN A 1 192 ? 6.212 -7.756 14.727 1.00 93.00 192 GLN A N 1
ATOM 1531 C CA . GLN A 1 192 ? 7.250 -8.163 15.677 1.00 93.00 192 GLN A CA 1
ATOM 1532 C C . GLN A 1 192 ? 7.857 -6.963 16.418 1.00 93.00 192 GLN A C 1
ATOM 1534 O O . GLN A 1 192 ? 8.003 -7.015 17.641 1.00 93.00 192 GLN A O 1
ATOM 1539 N N . ARG A 1 193 ? 8.154 -5.861 15.712 1.00 90.19 193 ARG A N 1
ATOM 1540 C CA . ARG A 1 193 ? 8.662 -4.613 16.316 1.00 90.19 193 ARG A CA 1
ATOM 1541 C C . ARG A 1 193 ? 7.648 -4.002 17.284 1.00 90.19 193 ARG A C 1
ATOM 1543 O O . ARG A 1 193 ? 7.998 -3.699 18.422 1.00 90.19 193 ARG A O 1
ATOM 1550 N N . ARG A 1 194 ? 6.373 -3.913 16.886 1.00 84.88 194 ARG A N 1
ATOM 1551 C CA . ARG A 1 194 ? 5.282 -3.469 17.772 1.00 84.88 194 ARG A CA 1
ATOM 1552 C C . ARG A 1 194 ? 5.194 -4.349 19.017 1.00 84.88 194 ARG A C 1
ATOM 1554 O O . ARG A 1 194 ? 5.014 -3.847 20.122 1.00 84.88 194 ARG A O 1
ATOM 1561 N N . GLY A 1 195 ? 5.367 -5.658 18.849 1.00 74.06 195 GLY A N 1
ATOM 1562 C CA . GLY A 1 195 ? 5.339 -6.615 19.944 1.00 74.06 195 GLY A CA 1
ATOM 1563 C C . GLY A 1 195 ? 6.432 -6.390 20.994 1.00 74.06 195 GLY A C 1
ATOM 1564 O O . GLY A 1 195 ? 6.134 -6.517 22.185 1.00 74.06 195 GLY A O 1
ATOM 1565 N N . LYS A 1 196 ? 7.651 -6.036 20.564 1.00 70.56 196 LYS A N 1
ATOM 1566 C CA . LYS A 1 196 ? 8.793 -5.712 21.439 1.00 70.56 196 LYS A CA 1
ATOM 1567 C C . LYS A 1 196 ? 8.595 -4.387 22.180 1.00 70.56 196 LYS A C 1
ATOM 1569 O O . LYS A 1 196 ? 8.771 -4.352 23.391 1.00 70.56 196 LYS A O 1
ATOM 1574 N N . ASN A 1 197 ? 8.120 -3.347 21.492 1.00 63.25 197 ASN A N 1
ATOM 1575 C CA . ASN A 1 197 ? 7.916 -2.021 22.094 1.00 63.25 197 ASN A CA 1
ATOM 1576 C C . ASN A 1 197 ? 6.855 -2.007 23.207 1.00 63.25 197 ASN A C 1
ATOM 1578 O O . ASN A 1 197 ? 6.914 -1.162 24.091 1.00 63.25 197 ASN A O 1
ATOM 1582 N N . VAL A 1 198 ? 5.892 -2.936 23.185 1.00 58.38 198 VAL A N 1
ATOM 1583 C CA . VAL A 1 198 ? 4.928 -3.097 24.289 1.00 58.38 198 VAL A CA 1
ATOM 1584 C C . VAL A 1 198 ? 5.555 -3.806 25.496 1.00 58.38 198 VAL A C 1
ATOM 1586 O O . VAL A 1 198 ? 5.140 -3.548 26.614 1.00 58.38 198 VAL A O 1
ATOM 1589 N N . LYS A 1 199 ? 6.538 -4.697 25.294 1.00 55.84 199 LYS A N 1
ATOM 1590 C CA . LYS A 1 199 ? 7.190 -5.430 26.395 1.00 55.84 199 LYS A CA 1
ATOM 1591 C C . LYS A 1 199 ? 8.261 -4.612 27.128 1.00 55.84 199 LYS A C 1
ATOM 1593 O O . LYS A 1 199 ? 8.499 -4.887 28.288 1.00 55.84 199 LYS A O 1
ATOM 1598 N N . GLY A 1 200 ? 8.886 -3.633 26.470 1.00 44.91 200 GLY A N 1
ATOM 1599 C CA . GLY A 1 200 ? 9.905 -2.756 27.072 1.00 44.91 200 GLY A CA 1
ATOM 1600 C C . GLY A 1 200 ? 9.354 -1.520 27.797 1.00 44.91 200 GLY A C 1
ATOM 1601 O O . GLY A 1 200 ? 10.078 -0.546 27.946 1.00 44.91 200 GLY A O 1
ATOM 1602 N N . ARG A 1 201 ? 8.065 -1.513 28.157 1.00 44.41 201 ARG A N 1
ATOM 1603 C CA . ARG A 1 201 ? 7.405 -0.451 28.944 1.00 44.41 201 ARG A CA 1
ATOM 1604 C C . ARG A 1 201 ? 6.933 -0.971 30.311 1.00 44.41 201 ARG A C 1
ATOM 1606 O O . ARG A 1 201 ? 5.925 -0.493 30.828 1.00 44.41 201 ARG A O 1
ATOM 1613 N N . HIS A 1 202 ? 7.584 -2.005 30.831 1.00 36.28 202 HIS A N 1
ATOM 1614 C CA . HIS A 1 202 ? 7.356 -2.563 32.164 1.00 36.28 202 HIS A CA 1
ATOM 1615 C C . HIS A 1 202 ? 8.672 -2.513 32.920 1.00 36.28 202 HIS A C 1
ATOM 1617 O O . HIS A 1 202 ? 9.698 -2.808 32.264 1.00 36.28 202 HIS A O 1
#

Nearest PDB structures (foldseek):
  3p9x-assembly1_B  TM=9.778E-01  e=3.362E-24  Halalkalibacterium halodurans C-125
  3av3-assembly1_A  TM=9.778E-01  e=1.851E-23  Geobacillus kaustophilus HTA426
  3auf-assembly1_A-2  TM=9.773E-01  e=8.431E-23  Symbiobacterium toebii
  2ywr-assembly1_A  TM=9.752E-01  e=2.629E-22  Aquifex aeolicus
  4zyv-assembly1_A  TM=9.769E-01  e=8.195E-22  Homo sapiens

Secondary structure (DSSP, 8-state):
---PPPEEEEEEESS--HHHHHHHHHHHTTSSSEEEEEEEES-TT-THHHHHHHTT--EEE--GGGSSSHHHHHHHHHHHHHHTT--EEEESS---PPPHHHHHHTTT-EEEEESSSTTSS-STTHHHHHHHTT-SEEEEEEEE--SSTT-SPEEEEEEEE--TT--HHHHHHHHHHHHHHHHHHHHHHHHHHHHHHHHTT-

Foldseek 3Di:
DDDDQAAEEEEEAAAACLLVVLLQVCVVVVVASHHDQAYEYQHPPHNNVVVCVVVVHHYDHHHPVVDPDLLRSLVVVLVVCVVSVHQAYEYDHHQDQHAPNNCVSCPLRYKYKDLWPPPQQFDDCSLVVCVVVVPQKTWMWIAHDDNDGRPGHTQDIDMDGDDPPDDSVNSVVRSSVRSSPVVNVSNRSSVVVVVVVVVVPD

Mean predicted aligned error: 3.78 Å

pLDDT: mean 94.56, std 10.69, range [36.28, 98.81]

Solvent-accessible surface area (backbone atoms only — not comparable to full-atom values): 11134 Å² total; per-residue (Å²): 134,85,82,75,77,59,44,29,28,33,40,28,28,4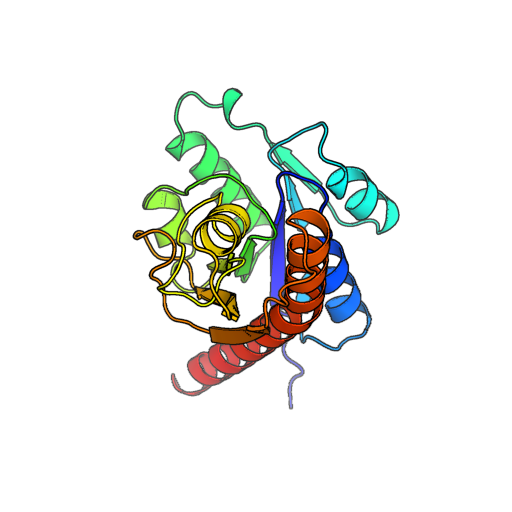2,37,73,29,64,48,48,50,35,41,49,52,33,26,75,68,62,75,24,75,34,40,74,61,32,36,39,29,54,40,99,82,23,56,27,58,58,54,33,56,78,67,70,40,50,72,47,79,54,53,64,87,82,34,99,41,72,67,56,41,39,51,52,51,50,51,53,40,56,78,68,61,49,63,32,40,35,36,33,62,46,90,72,87,73,54,64,69,48,47,60,79,40,59,88,30,32,38,36,64,43,67,15,44,68,83,47,52,67,70,97,53,16,58,60,49,42,57,75,67,65,44,62,58,47,15,30,26,31,24,36,60,51,86,51,81,87,65,33,63,75,70,43,74,47,80,38,80,48,56,94,84,54,47,74,70,55,47,50,53,53,45,48,60,48,43,42,57,48,49,43,51,37,52,35,52,50,53,53,52,55,55,50,63,65,63,74,75,113

Radius of gyration: 16.93 Å; Cα contacts (8 Å, |Δi|>4): 357; chains: 1; bounding box: 39×38×55 Å